Protein AF-A0A835CQ71-F1 (afdb_monomer_lite)

InterPro domains:
  IPR019186 Nucleolar protein 12 [PF09805] (23-159)
  IPR019186 Nucleolar protein 12 [PTHR14577] (19-241)

Foldseek 3Di:
DDDDDDDDPDDDDDDDPPDDDPDDDDDDPDDDDDDPVVVVCCVVVVPVVVVVVVVVVVVVVLVVVLVVLLVVLLVVLVVVLVVVVVPDDDVVVVVVVQFDWDDDPNDTDTDDDDDPVVVCVVPVHPDDPDDDDPDPPPDDDPDPDPDDDDPPDDPPPDPPDPPDDDDDPPPPDPPPPDDPVVVVVVSVVSSVVSSCPDPSNVVVVVVVVVVVVVVVVVVVVVVVVVVVVVVVVVVVVVVVVVVVVD

Sequence (246 aa):
MAMLPGVKKGVPRLLDVNRQPSKPTKKRKKINLVFDETKRKDYLTGFHKRKLQRRQKASDELKEKLREEKKRIKQEARDRFKNYVSQRDVPELEELLSKQEYEADGKTVSILELNVNELAQGANWIGENKPVYEHDNSEEEEEQTDEEDDPTSVPGMDLTTKKIKKPIVVVQKDKPKMDQRDINKAVQKETKKQTGRSKVFLLKQRLDRQKNKKLAKKAQFQQERAIKNAKGKAKKKLMKKNSKKK

Radius of gyration: 41.88 Å; chains: 1; bounding box: 97×92×109 Å

pLDDT: mean 75.93, std 18.54, range [29.86, 98.0]

Structure (mmCIF, N/CA/C/O backbone):
data_AF-A0A835CQ71-F1
#
_entry.id   AF-A0A835CQ71-F1
#
loop_
_atom_site.group_PDB
_atom_site.id
_atom_site.type_symbol
_atom_site.label_atom_id
_atom_site.label_alt_id
_atom_site.label_comp_id
_atom_site.label_asym_id
_atom_site.label_entity_id
_atom_site.label_seq_id
_atom_site.pdbx_PDB_ins_code
_atom_site.Cartn_x
_atom_site.Cartn_y
_atom_site.Cartn_z
_atom_site.occupancy
_atom_site.B_iso_or_equiv
_atom_site.auth_seq_id
_atom_site.auth_comp_id
_atom_site.auth_asym_id
_atom_site.auth_atom_id
_atom_site.pdbx_PDB_model_num
ATOM 1 N N . MET A 1 1 ? -39.270 -25.657 -26.931 1.00 41.66 1 MET A N 1
ATOM 2 C CA . MET A 1 1 ? -37.873 -25.747 -27.417 1.00 41.66 1 MET A CA 1
ATOM 3 C C . MET A 1 1 ? -36.931 -25.614 -26.226 1.00 41.66 1 MET A C 1
ATOM 5 O O . MET A 1 1 ? -36.804 -24.524 -25.689 1.00 41.66 1 MET A O 1
ATOM 9 N N . ALA A 1 2 ? -36.345 -26.717 -25.757 1.00 37.75 2 ALA A N 1
ATOM 10 C CA . ALA A 1 2 ? -35.421 -26.713 -24.622 1.00 37.75 2 ALA A CA 1
ATOM 11 C C . ALA A 1 2 ? -34.004 -26.336 -25.091 1.00 37.75 2 ALA A C 1
ATOM 13 O O . ALA A 1 2 ? -33.462 -26.977 -25.991 1.00 37.75 2 ALA A O 1
ATOM 14 N N . MET A 1 3 ? -33.408 -25.295 -24.502 1.00 39.97 3 MET A N 1
ATOM 15 C CA . MET A 1 3 ? -32.015 -24.922 -24.761 1.00 39.97 3 MET A CA 1
ATOM 16 C C . MET A 1 3 ? -31.075 -25.719 -23.851 1.00 39.97 3 MET A C 1
ATOM 18 O O . MET A 1 3 ? -31.188 -25.672 -22.628 1.00 39.97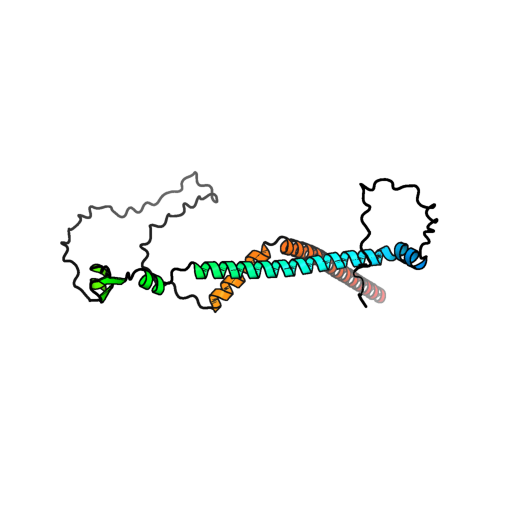 3 MET A O 1
ATOM 22 N N . LEU A 1 4 ? -30.139 -26.450 -24.458 1.00 46.91 4 LEU A N 1
ATOM 23 C CA . LEU A 1 4 ? -29.088 -27.190 -23.756 1.00 46.91 4 LEU A CA 1
ATOM 24 C C . LEU A 1 4 ? -28.093 -26.223 -23.082 1.00 46.91 4 LEU A C 1
ATOM 26 O O . LEU A 1 4 ? -27.607 -25.299 -23.744 1.00 46.91 4 LEU A O 1
ATOM 30 N N . PRO A 1 5 ? -27.723 -26.433 -21.806 1.00 51.84 5 PRO A N 1
ATOM 31 C CA . PRO A 1 5 ? -26.776 -25.570 -21.120 1.00 51.84 5 PRO A CA 1
ATOM 32 C C . PRO A 1 5 ? -25.317 -26.002 -21.349 1.00 51.84 5 PRO A C 1
ATOM 34 O O . PRO A 1 5 ? -24.957 -27.167 -21.212 1.00 51.84 5 PRO A O 1
ATOM 37 N N . GLY A 1 6 ? -24.446 -25.014 -21.572 1.00 55.38 6 GLY A N 1
ATOM 38 C CA . GLY A 1 6 ? -23.096 -25.027 -21.001 1.00 55.38 6 GLY A CA 1
ATOM 39 C C . GLY A 1 6 ? -21.956 -25.597 -21.849 1.00 55.38 6 GLY A C 1
ATOM 40 O O . GLY A 1 6 ? -21.466 -26.693 -21.600 1.00 55.38 6 GLY A O 1
ATOM 41 N N . VAL A 1 7 ? -21.364 -24.757 -22.703 1.00 53.84 7 VAL A N 1
ATOM 42 C CA . VAL A 1 7 ? -19.927 -24.857 -23.013 1.00 53.84 7 VAL A CA 1
ATOM 43 C C . VAL A 1 7 ? -19.281 -23.507 -22.720 1.00 53.84 7 VAL A C 1
ATOM 45 O O . VAL A 1 7 ? -19.294 -22.594 -23.545 1.00 53.84 7 VAL A O 1
ATOM 48 N N . LYS A 1 8 ? -18.718 -23.363 -21.514 1.00 56.97 8 LYS A N 1
ATOM 49 C CA . LYS A 1 8 ? -17.893 -22.204 -21.149 1.00 56.97 8 LYS A CA 1
ATOM 50 C C . LYS A 1 8 ? -16.610 -22.251 -21.987 1.00 56.97 8 LYS A C 1
ATOM 52 O O . LYS A 1 8 ? -15.725 -23.069 -21.739 1.00 56.97 8 LYS A O 1
ATOM 57 N N . LYS A 1 9 ? -16.523 -21.402 -23.013 1.00 50.59 9 LYS A N 1
ATOM 58 C CA . LYS A 1 9 ? -15.316 -21.235 -23.837 1.00 50.59 9 LYS A CA 1
ATOM 59 C C . LYS A 1 9 ? -14.180 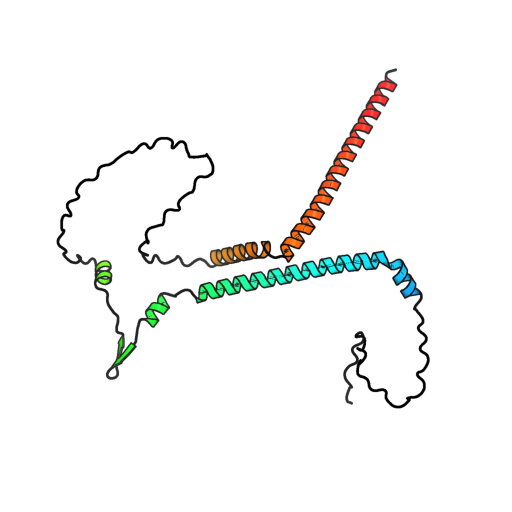-20.712 -22.942 1.00 50.59 9 LYS A C 1
ATOM 61 O O . LYS A 1 9 ? -14.319 -19.639 -22.369 1.00 50.59 9 LYS A O 1
ATOM 66 N N . GLY A 1 10 ? -13.076 -21.457 -22.821 1.00 59.66 10 GLY A N 1
ATOM 67 C CA . GLY A 1 10 ? -11.829 -20.959 -22.212 1.00 59.66 10 GLY A CA 1
ATOM 68 C C . GLY A 1 10 ? -11.215 -21.785 -21.076 1.00 59.66 10 GLY A C 1
ATOM 69 O O . GLY A 1 10 ? -10.102 -21.471 -20.667 1.00 59.66 10 GLY A O 1
ATOM 70 N N . VAL A 1 11 ? -11.870 -22.843 -20.585 1.00 60.31 11 VAL A N 1
ATOM 71 C CA . VAL A 1 11 ? -11.255 -23.747 -19.593 1.00 60.31 11 VAL A CA 1
ATOM 72 C C . VAL A 1 11 ? -10.636 -24.946 -20.325 1.00 60.31 11 VAL A C 1
ATOM 74 O O . VAL A 1 11 ? -11.365 -25.631 -21.052 1.00 60.31 11 VAL A O 1
ATOM 77 N N . PRO A 1 12 ? -9.321 -25.220 -20.191 1.00 64.19 12 PRO A N 1
ATOM 78 C CA . PRO A 1 12 ? -8.750 -26.454 -20.715 1.00 64.19 12 PRO A CA 1
ATOM 79 C C . PRO A 1 12 ? -9.415 -27.634 -20.001 1.00 64.19 12 PRO A C 1
ATOM 81 O O . PRO A 1 12 ? -9.454 -27.680 -18.772 1.00 64.19 12 PRO A O 1
ATOM 84 N N . ARG A 1 13 ? -9.984 -28.570 -20.769 1.00 71.38 13 ARG A N 1
ATOM 85 C CA . ARG A 1 13 ? -10.557 -29.797 -20.204 1.00 71.38 13 ARG A CA 1
ATOM 86 C C . ARG A 1 13 ? -9.430 -30.563 -19.510 1.00 71.38 13 ARG A C 1
ATOM 88 O O . ARG A 1 13 ? -8.435 -30.883 -20.160 1.00 71.38 13 ARG A O 1
ATOM 95 N N . LEU A 1 14 ? -9.579 -30.813 -18.211 1.00 68.62 14 LEU A N 1
ATOM 96 C CA . LEU A 1 14 ? -8.685 -31.697 -17.468 1.00 68.62 14 LEU A CA 1
ATOM 97 C C . LEU A 1 14 ? -8.715 -33.079 -18.132 1.00 68.62 14 LEU A C 1
ATOM 99 O O . LEU A 1 14 ? -9.776 -33.564 -18.524 1.00 68.62 14 LEU A O 1
ATOM 103 N N . LEU A 1 15 ? -7.536 -33.662 -18.339 1.00 64.00 15 LEU A N 1
ATOM 104 C CA . LEU A 1 15 ? -7.413 -35.013 -18.868 1.00 64.00 15 LEU A CA 1
ATOM 105 C C . LEU A 1 15 ? -7.711 -35.987 -17.727 1.00 64.00 15 LEU A C 1
ATOM 107 O O . LEU A 1 15 ? -7.000 -35.983 -16.724 1.00 64.00 15 LEU A O 1
ATOM 111 N N . ASP A 1 16 ? -8.750 -36.806 -17.880 1.00 75.19 16 ASP A N 1
ATOM 112 C CA . ASP A 1 16 ? -9.086 -37.848 -16.910 1.00 75.19 16 ASP A CA 1
ATOM 113 C C . ASP A 1 16 ? -7.980 -38.910 -16.887 1.00 75.19 16 ASP A C 1
ATOM 115 O O . ASP A 1 16 ? -7.838 -39.710 -17.814 1.00 75.19 16 ASP A O 1
ATOM 119 N N . VAL A 1 17 ? -7.188 -38.906 -15.813 1.00 69.38 17 VAL A N 1
ATOM 120 C CA . VAL A 1 17 ? -6.035 -39.801 -15.613 1.00 69.38 17 VAL A CA 1
ATOM 121 C C . VAL A 1 17 ? -6.425 -41.268 -15.380 1.00 69.38 17 VAL A C 1
ATOM 123 O O . VAL A 1 17 ? -5.593 -42.147 -15.564 1.00 69.38 17 VAL A O 1
ATOM 126 N N . ASN A 1 18 ? -7.700 -41.546 -15.077 1.00 72.81 18 ASN A N 1
ATOM 127 C CA . ASN A 1 18 ? -8.239 -42.893 -14.827 1.00 72.81 18 ASN A CA 1
ATOM 128 C C . ASN A 1 18 ? -9.150 -43.400 -15.962 1.00 72.81 18 ASN A C 1
ATOM 130 O O . ASN A 1 18 ? -10.068 -44.192 -15.738 1.00 72.81 18 ASN A O 1
ATOM 134 N N . ARG A 1 19 ? -8.951 -42.921 -17.195 1.00 70.56 19 ARG A N 1
ATOM 135 C CA . ARG A 1 19 ? -9.762 -43.353 -18.337 1.00 70.56 19 ARG A CA 1
ATOM 136 C C . ARG A 1 19 ? -9.383 -44.777 -18.758 1.00 70.56 19 ARG A C 1
ATOM 138 O O . ARG A 1 19 ? -8.329 -44.989 -19.350 1.00 70.56 19 ARG A O 1
ATOM 145 N N . GLN A 1 20 ? -10.278 -45.732 -18.511 1.00 69.44 20 GLN A N 1
ATOM 146 C CA . GLN A 1 20 ? -10.155 -47.100 -19.025 1.00 69.44 20 GLN A CA 1
ATOM 147 C C . GLN A 1 20 ? -10.119 -47.085 -20.568 1.00 69.44 20 GLN A C 1
ATOM 149 O O . GLN A 1 20 ? -10.910 -46.354 -21.183 1.00 69.44 20 GLN A O 1
ATOM 154 N N . PRO A 1 21 ? -9.220 -47.845 -21.221 1.00 66.06 21 PRO A N 1
ATOM 155 C CA . PRO A 1 21 ? -9.119 -47.865 -22.675 1.00 66.06 21 PRO A CA 1
ATOM 156 C C . PRO A 1 21 ? -10.386 -48.492 -23.269 1.00 66.06 21 PRO A C 1
ATOM 158 O O . PRO A 1 21 ? -10.567 -49.706 -23.273 1.00 66.06 21 PRO A O 1
ATOM 161 N N . SER A 1 22 ? -11.301 -47.661 -23.772 1.00 66.25 22 SER A N 1
ATOM 162 C CA . SER A 1 22 ? -12.467 -48.156 -24.504 1.00 66.25 22 SER A CA 1
ATOM 163 C C . SER A 1 22 ? -12.031 -48.802 -25.823 1.00 66.25 22 SER A C 1
ATOM 165 O O . SER A 1 22 ? -11.097 -48.304 -26.455 1.00 66.25 22 SER A O 1
ATOM 167 N N . LYS A 1 23 ? -12.761 -49.851 -26.241 1.00 66.25 23 LYS A N 1
ATOM 168 C CA . LYS A 1 23 ? -12.691 -50.575 -27.533 1.00 66.25 23 LYS A CA 1
ATOM 169 C C . LYS A 1 23 ? -12.186 -49.699 -28.695 1.00 66.25 23 LYS A C 1
ATOM 171 O O . LYS A 1 23 ? -12.575 -48.532 -28.744 1.00 66.25 23 LYS A O 1
ATOM 176 N N . PRO A 1 24 ? -11.391 -50.230 -29.649 1.00 61.53 24 PRO A N 1
ATOM 177 C CA . PRO A 1 24 ? -10.683 -49.435 -30.654 1.00 61.53 24 PRO A CA 1
ATOM 178 C C . PRO A 1 24 ? -11.657 -48.608 -31.501 1.00 61.53 24 PRO A C 1
ATOM 180 O O . PRO A 1 24 ? -12.217 -49.062 -32.496 1.00 61.53 24 PRO A O 1
ATOM 183 N N . THR A 1 25 ? -11.881 -47.361 -31.093 1.00 66.94 25 THR A N 1
ATOM 184 C CA . THR A 1 25 ? -12.694 -46.416 -31.848 1.00 66.94 25 THR A CA 1
ATOM 185 C C . THR A 1 25 ? -11.905 -45.971 -33.073 1.00 66.94 25 THR A C 1
ATOM 187 O O . THR A 1 25 ? -10.701 -45.727 -32.966 1.00 66.94 25 THR A O 1
ATOM 190 N N . LYS A 1 26 ? -12.596 -45.860 -34.216 1.00 69.69 26 LYS A N 1
ATOM 191 C CA . LYS A 1 26 ? -12.108 -45.396 -35.531 1.00 69.69 26 LYS A CA 1
ATOM 192 C C . LYS A 1 26 ? -10.889 -44.464 -35.420 1.00 69.69 26 LYS A C 1
ATOM 194 O O . LYS A 1 26 ? -10.944 -43.469 -34.696 1.00 69.69 26 LYS A O 1
ATOM 199 N N . LYS A 1 27 ? -9.812 -44.791 -36.158 1.00 72.06 27 LYS A N 1
ATOM 200 C CA . LYS A 1 27 ? -8.519 -44.073 -36.186 1.00 72.06 27 LYS A CA 1
ATOM 201 C C . LYS A 1 27 ? -8.734 -42.557 -36.059 1.00 72.06 27 LYS A C 1
ATOM 203 O O . LYS A 1 27 ? -9.407 -41.955 -36.898 1.00 72.06 27 LYS A O 1
ATOM 208 N N . ARG A 1 28 ? -8.194 -41.946 -34.994 1.00 72.56 28 ARG A N 1
ATOM 209 C CA . ARG A 1 28 ? -8.327 -40.501 -34.739 1.00 72.56 28 ARG A CA 1
ATOM 210 C C . ARG A 1 28 ? -7.800 -39.740 -35.955 1.00 72.56 28 ARG A C 1
ATOM 212 O O . ARG A 1 28 ? -6.688 -39.999 -36.412 1.00 72.56 28 ARG A O 1
ATOM 219 N N . LYS A 1 29 ? -8.605 -38.817 -36.487 1.00 79.31 29 LYS A N 1
ATOM 220 C CA . LYS A 1 29 ? -8.194 -37.964 -37.609 1.00 79.31 29 LYS A CA 1
ATOM 221 C C . LYS A 1 29 ? -6.943 -37.176 -37.205 1.00 79.31 29 LYS A C 1
ATOM 223 O O . L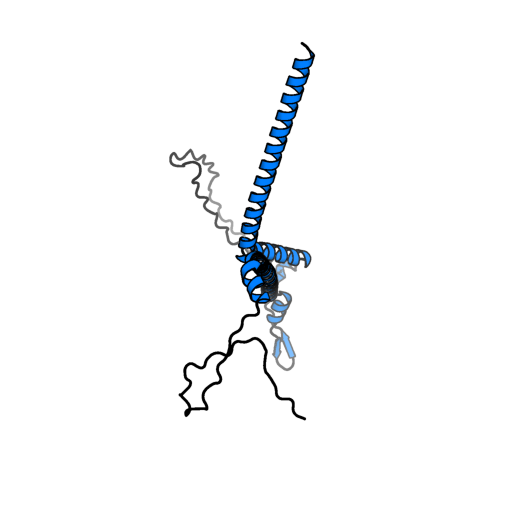YS A 1 29 ? -6.861 -36.698 -36.072 1.00 79.31 29 LYS A O 1
ATOM 228 N N . LYS A 1 30 ? -5.978 -37.059 -38.120 1.00 83.69 30 LYS A N 1
ATOM 229 C CA . LYS A 1 30 ? -4.755 -36.273 -37.904 1.00 83.69 30 LYS A CA 1
ATOM 230 C C . LYS A 1 30 ? -5.143 -34.811 -37.654 1.00 83.69 30 LYS A C 1
ATOM 232 O O . LYS A 1 30 ? -5.936 -34.253 -38.409 1.00 83.69 30 LYS A O 1
ATOM 237 N N . ILE A 1 31 ? -4.618 -34.219 -36.582 1.00 85.19 31 ILE A N 1
ATOM 238 C CA . ILE A 1 31 ? -4.830 -32.808 -36.244 1.00 85.19 31 ILE A CA 1
ATOM 239 C C . ILE A 1 31 ? -3.596 -32.048 -36.719 1.00 85.19 31 ILE A C 1
ATOM 241 O O . ILE A 1 31 ? -2.506 -32.260 -36.193 1.00 85.19 31 ILE A O 1
ATOM 245 N N . ASN A 1 32 ? -3.772 -31.172 -37.705 1.00 83.56 32 ASN A N 1
ATOM 246 C CA . ASN A 1 32 ? -2.711 -30.280 -38.153 1.00 83.56 32 ASN A CA 1
ATOM 247 C C . ASN A 1 32 ? -2.713 -29.037 -37.266 1.00 83.56 32 ASN A C 1
ATOM 249 O O . ASN A 1 32 ? -3.674 -28.268 -37.260 1.00 83.56 32 ASN A O 1
ATOM 253 N N . LEU A 1 33 ? -1.643 -28.863 -36.494 1.00 86.00 33 LEU A N 1
ATOM 254 C CA . LEU A 1 33 ? -1.452 -27.692 -35.651 1.00 86.00 33 LEU A CA 1
ATOM 255 C C . LEU A 1 33 ? -0.691 -26.636 -36.453 1.00 86.00 33 LEU A C 1
ATOM 257 O O . LEU A 1 33 ? 0.533 -26.673 -36.547 1.00 86.00 33 LEU A O 1
ATOM 261 N N . VAL A 1 34 ? -1.437 -25.722 -37.070 1.00 90.88 34 VAL A N 1
ATOM 262 C CA . VAL A 1 34 ? -0.882 -24.580 -37.804 1.00 90.88 34 VAL A CA 1
ATOM 263 C C . VAL A 1 34 ? -0.938 -23.358 -36.899 1.00 90.88 34 VAL A C 1
ATOM 265 O O . VAL A 1 34 ? -1.973 -23.057 -36.303 1.00 90.88 34 VAL A O 1
ATOM 268 N N . PHE A 1 35 ? 0.189 -22.664 -36.763 1.00 91.81 35 PHE A N 1
ATOM 269 C CA . PHE A 1 35 ? 0.232 -21.411 -36.023 1.00 91.81 35 PHE A CA 1
ATOM 270 C C . PHE A 1 35 ? -0.246 -20.263 -36.905 1.00 91.81 35 PHE A C 1
ATOM 272 O O . PHE A 1 35 ? 0.233 -20.105 -38.024 1.00 91.81 35 PHE A O 1
ATOM 279 N N . ASP A 1 36 ? -1.094 -19.398 -36.352 1.00 95.19 36 ASP A N 1
ATOM 280 C CA . ASP A 1 36 ? -1.329 -18.080 -36.935 1.00 95.19 36 ASP A CA 1
ATOM 281 C C . ASP A 1 36 ? -0.011 -17.297 -36.921 1.00 95.19 36 ASP A C 1
ATOM 283 O O . ASP A 1 36 ? 0.484 -16.901 -35.859 1.00 95.19 36 ASP A O 1
ATOM 287 N N . GLU A 1 37 ? 0.575 -17.062 -38.094 1.00 94.62 37 GLU A N 1
ATOM 288 C CA . GLU A 1 37 ? 1.878 -16.404 -38.205 1.00 94.62 37 GLU A CA 1
ATOM 289 C C . GLU A 1 37 ? 1.884 -14.995 -37.606 1.00 94.62 37 GLU A C 1
ATOM 291 O O . GLU A 1 37 ? 2.887 -14.566 -37.037 1.00 94.62 37 GLU A O 1
ATOM 296 N N . THR A 1 38 ? 0.756 -14.288 -37.675 1.00 93.88 38 THR A N 1
ATOM 297 C CA . THR A 1 38 ? 0.572 -12.960 -37.075 1.00 93.88 38 THR A CA 1
ATOM 298 C C . THR A 1 38 ? 0.665 -13.024 -35.551 1.00 93.88 38 THR A C 1
ATOM 300 O O . THR A 1 38 ? 1.493 -12.336 -34.953 1.00 93.88 38 THR A O 1
ATOM 303 N N . LYS A 1 39 ? -0.081 -13.937 -34.916 1.00 93.62 39 LYS A N 1
ATOM 304 C CA . LYS A 1 39 ? -0.014 -14.178 -33.465 1.00 93.62 39 LYS A CA 1
ATOM 305 C C . LYS A 1 39 ? 1.352 -14.709 -33.041 1.00 93.62 39 LYS A C 1
ATOM 307 O O . LYS A 1 39 ? 1.825 -14.368 -31.959 1.00 93.62 39 LYS A O 1
ATOM 312 N N . ARG A 1 40 ? 2.015 -15.510 -33.884 1.00 92.94 40 ARG A N 1
ATOM 313 C CA . ARG A 1 40 ? 3.388 -15.980 -33.651 1.00 92.94 40 ARG A CA 1
ATOM 314 C C . ARG A 1 40 ? 4.375 -14.816 -33.668 1.00 92.94 40 ARG A C 1
ATOM 316 O O . ARG A 1 40 ? 5.176 -14.706 -32.744 1.00 92.94 40 ARG A O 1
ATOM 323 N N . LYS A 1 41 ? 4.302 -13.926 -34.662 1.00 94.62 41 LYS A N 1
ATOM 324 C CA . LYS A 1 41 ? 5.130 -12.710 -34.740 1.00 94.62 41 LYS A CA 1
ATOM 325 C C . LYS A 1 41 ? 4.893 -11.800 -33.535 1.00 94.62 41 LYS A C 1
ATOM 327 O O . LYS A 1 41 ? 5.863 -11.379 -32.905 1.00 94.62 41 LYS A O 1
ATOM 332 N N . ASP A 1 42 ? 3.641 -11.572 -33.143 1.00 94.25 42 ASP A N 1
ATOM 333 C CA . ASP A 1 42 ? 3.291 -10.812 -31.935 1.00 94.25 42 ASP A CA 1
ATOM 334 C C . ASP A 1 42 ? 3.784 -11.482 -30.648 1.00 94.25 42 ASP A C 1
ATOM 336 O O . ASP A 1 42 ? 4.253 -10.818 -29.722 1.00 94.25 42 ASP A O 1
ATOM 340 N N . TYR A 1 43 ? 3.714 -12.808 -30.561 1.00 93.25 43 TYR A N 1
ATOM 341 C CA . TYR A 1 43 ? 4.235 -13.540 -29.416 1.00 93.25 43 TYR A CA 1
ATOM 342 C C . TYR A 1 43 ? 5.762 -13.431 -29.343 1.00 93.25 43 TYR A C 1
ATOM 344 O O . TYR A 1 43 ? 6.302 -13.118 -28.281 1.00 93.25 43 TYR A O 1
ATOM 352 N N . LEU A 1 44 ? 6.467 -13.607 -30.456 1.00 94.94 44 LEU A N 1
ATOM 353 C CA . LEU A 1 44 ? 7.927 -13.545 -30.493 1.00 94.94 44 LEU A CA 1
ATOM 354 C C . LEU A 1 44 ? 8.466 -12.122 -30.305 1.00 94.94 44 LEU A C 1
ATOM 356 O O . LEU A 1 44 ? 9.467 -11.942 -29.629 1.00 94.94 44 LEU A O 1
ATOM 360 N N . THR A 1 45 ? 7.807 -11.088 -30.821 1.00 95.06 45 THR A N 1
ATOM 361 C CA . THR A 1 45 ? 8.297 -9.697 -30.700 1.00 95.06 45 THR A CA 1
ATOM 362 C C . THR A 1 45 ? 7.690 -8.949 -29.507 1.00 95.06 45 THR A C 1
ATOM 364 O O . THR A 1 45 ? 8.291 -8.031 -28.947 1.00 95.06 45 THR A O 1
ATOM 367 N N . GLY A 1 46 ? 6.525 -9.377 -29.020 1.00 95.62 46 GLY A N 1
ATOM 368 C CA . GLY A 1 46 ? 5.739 -8.705 -27.982 1.00 95.62 46 GLY A CA 1
ATOM 369 C C . GLY A 1 46 ? 6.250 -8.850 -26.545 1.00 95.62 46 GLY A C 1
ATOM 370 O O . GLY A 1 46 ? 5.479 -8.657 -25.602 1.00 95.62 46 GLY A O 1
ATOM 371 N N . PHE A 1 47 ? 7.529 -9.170 -26.320 1.00 96.00 47 PHE A N 1
ATOM 372 C CA . PHE A 1 47 ? 8.096 -9.298 -24.969 1.00 96.00 47 PHE A CA 1
ATOM 373 C C . PHE A 1 47 ? 7.944 -8.021 -24.137 1.00 96.00 47 PHE A C 1
ATOM 375 O O . PHE A 1 47 ? 7.644 -8.098 -22.942 1.00 96.00 47 PHE A O 1
ATOM 382 N N . HIS A 1 48 ? 8.123 -6.846 -24.751 1.00 95.31 48 HIS A N 1
ATOM 383 C CA . HIS A 1 48 ? 7.923 -5.569 -24.065 1.00 95.31 48 HIS A CA 1
ATOM 384 C C . HIS A 1 48 ? 6.458 -5.385 -23.645 1.00 95.31 48 HIS A C 1
ATOM 386 O O . HIS A 1 48 ? 6.202 -5.081 -22.479 1.00 95.31 48 HIS A O 1
ATOM 392 N N . LYS A 1 49 ? 5.505 -5.680 -24.545 1.00 95.75 49 LYS A N 1
ATOM 393 C CA . LYS A 1 49 ? 4.059 -5.650 -24.259 1.00 95.75 49 LYS A CA 1
ATOM 394 C C . LYS A 1 49 ? 3.723 -6.549 -23.061 1.00 95.75 49 LYS A C 1
ATOM 396 O O . LYS A 1 49 ? 3.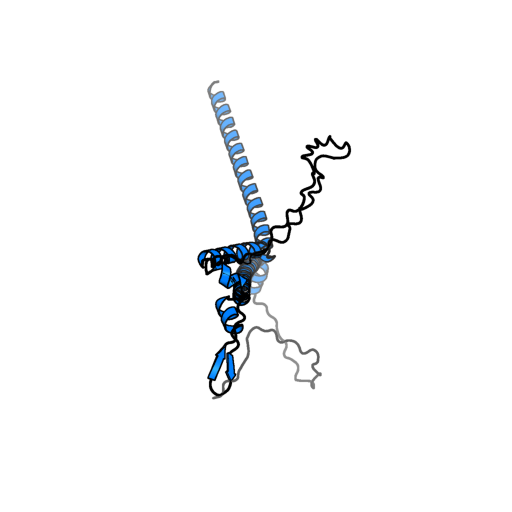150 -6.076 -22.083 1.00 95.75 49 LYS A O 1
ATOM 401 N N . ARG A 1 50 ? 4.194 -7.804 -23.056 1.00 94.81 50 ARG A N 1
ATOM 402 C CA . ARG A 1 50 ? 4.006 -8.732 -21.921 1.00 94.81 50 ARG A CA 1
ATOM 403 C C . ARG A 1 50 ? 4.669 -8.245 -20.634 1.00 94.81 50 ARG A C 1
ATOM 405 O O . ARG A 1 50 ? 4.121 -8.413 -19.547 1.00 94.81 50 ARG A O 1
ATOM 412 N N . LYS A 1 51 ? 5.862 -7.649 -20.720 1.00 97.31 51 LYS A N 1
ATOM 413 C CA . LYS A 1 51 ? 6.562 -7.086 -19.554 1.00 97.31 51 LYS A CA 1
ATOM 414 C C . LYS A 1 51 ? 5.769 -5.930 -18.942 1.00 97.31 51 LYS A C 1
ATOM 416 O O . LYS A 1 51 ? 5.666 -5.873 -17.719 1.00 97.31 51 LYS A O 1
ATOM 421 N N . LEU A 1 52 ? 5.196 -5.049 -19.761 1.00 97.06 52 LEU A N 1
ATOM 422 C CA . LEU A 1 52 ? 4.313 -3.979 -19.296 1.00 97.06 52 LEU A CA 1
ATOM 423 C C . LEU A 1 52 ? 3.024 -4.532 -18.688 1.00 97.06 52 LEU A C 1
ATOM 425 O O . LEU A 1 52 ? 2.698 -4.152 -17.569 1.00 97.06 52 LEU A O 1
ATOM 429 N N . GLN A 1 53 ? 2.366 -5.489 -19.346 1.00 96.44 53 GLN A N 1
ATOM 430 C CA . GLN A 1 53 ? 1.163 -6.140 -18.817 1.00 96.44 53 GLN A CA 1
ATOM 431 C C . GLN A 1 53 ? 1.412 -6.782 -17.449 1.00 96.44 53 GLN A C 1
ATOM 433 O O . GLN A 1 53 ? 0.655 -6.549 -16.514 1.00 96.44 53 GLN A O 1
ATOM 438 N N . ARG A 1 54 ? 2.514 -7.527 -17.280 1.00 97.56 54 ARG A N 1
ATOM 439 C CA . ARG A 1 54 ? 2.881 -8.104 -15.973 1.00 97.56 54 ARG A CA 1
ATOM 440 C C . ARG A 1 54 ? 3.109 -7.035 -14.903 1.00 97.56 54 ARG A C 1
ATOM 442 O O . ARG A 1 54 ? 2.699 -7.223 -13.764 1.00 97.56 54 ARG A O 1
ATOM 449 N N . ARG A 1 55 ? 3.744 -5.911 -15.257 1.00 96.69 55 ARG A N 1
ATOM 450 C CA . ARG A 1 55 ? 3.947 -4.779 -14.334 1.00 96.69 55 ARG A CA 1
ATOM 451 C C . ARG A 1 55 ? 2.627 -4.118 -13.943 1.00 96.69 55 ARG A C 1
ATOM 453 O O . ARG A 1 55 ? 2.451 -3.809 -12.770 1.00 96.69 55 ARG A O 1
ATOM 460 N N . GLN A 1 56 ? 1.731 -3.909 -14.906 1.00 97.50 56 GLN A N 1
ATOM 461 C CA . GLN A 1 56 ? 0.397 -3.355 -14.673 1.00 97.50 56 GLN A CA 1
ATOM 462 C C . GLN A 1 56 ? -0.408 -4.282 -13.764 1.00 97.50 56 GLN A C 1
ATOM 464 O O . GLN A 1 56 ? -0.806 -3.850 -12.687 1.00 97.50 56 GLN A O 1
ATOM 469 N N . LYS A 1 57 ? -0.485 -5.575 -14.102 1.00 98.00 57 LYS A N 1
ATOM 470 C CA . LYS A 1 57 ? -1.163 -6.594 -13.295 1.00 98.00 57 LYS A CA 1
ATOM 471 C C . LYS A 1 57 ? -0.667 -6.610 -11.848 1.00 98.00 57 LYS A C 1
ATOM 473 O O . LYS A 1 57 ? -1.464 -6.469 -10.933 1.00 98.00 57 LYS A O 1
ATOM 478 N N . ALA A 1 58 ? 0.649 -6.664 -11.630 1.00 96.25 58 ALA A N 1
ATOM 479 C CA . ALA A 1 58 ? 1.215 -6.618 -10.280 1.00 96.25 58 ALA A CA 1
ATOM 480 C C . ALA A 1 58 ? 0.898 -5.303 -9.539 1.00 96.25 58 ALA A C 1
ATOM 482 O O . ALA A 1 58 ? 0.749 -5.290 -8.317 1.00 96.25 58 ALA A O 1
ATOM 483 N N . SER A 1 59 ? 0.804 -4.181 -10.263 1.00 94.94 59 SER A N 1
ATOM 484 C CA . SER A 1 59 ? 0.429 -2.894 -9.672 1.00 94.94 59 SER A CA 1
ATOM 485 C C . SER A 1 59 ? -1.048 -2.833 -9.288 1.00 94.94 59 SER A C 1
ATOM 487 O O . SER A 1 59 ? -1.375 -2.241 -8.261 1.00 94.94 59 SER A O 1
ATOM 489 N N . ASP A 1 60 ? -1.919 -3.454 -10.078 1.00 97.12 60 ASP A N 1
ATOM 490 C CA . ASP A 1 60 ? -3.360 -3.470 -9.848 1.00 97.12 60 ASP A CA 1
ATOM 491 C C . ASP A 1 60 ? -3.722 -4.463 -8.742 1.00 97.12 60 ASP A C 1
ATOM 493 O O . ASP A 1 60 ? -4.398 -4.068 -7.796 1.00 97.12 60 ASP A O 1
ATOM 497 N N . GLU A 1 61 ? -3.121 -5.658 -8.731 1.00 96.88 61 GLU A N 1
ATOM 498 C CA . GLU A 1 61 ? -3.218 -6.615 -7.617 1.00 96.88 61 GLU A CA 1
ATOM 499 C C . GLU A 1 61 ? -2.800 -5.976 -6.279 1.00 96.88 61 GLU A C 1
ATOM 501 O O . GLU A 1 61 ? -3.425 -6.190 -5.241 1.00 96.88 61 GLU A O 1
ATOM 506 N N . LEU A 1 62 ? -1.747 -5.148 -6.273 1.00 95.50 62 LEU A N 1
ATOM 507 C CA . LEU A 1 62 ? -1.324 -4.434 -5.064 1.00 95.50 62 LEU A CA 1
ATOM 508 C C . LEU A 1 62 ? -2.336 -3.355 -4.641 1.00 95.50 62 LEU A C 1
ATOM 510 O O . LEU A 1 62 ? -2.549 -3.153 -3.445 1.00 95.50 62 LEU A O 1
ATOM 514 N N . LYS A 1 63 ? -2.974 -2.657 -5.590 1.00 95.88 63 LYS A N 1
ATOM 515 C CA . LYS A 1 63 ? -4.036 -1.679 -5.287 1.00 95.88 63 LYS A CA 1
ATOM 516 C C . LYS A 1 63 ? -5.286 -2.362 -4.739 1.00 95.88 63 LYS A C 1
ATOM 518 O O . LYS A 1 63 ? -5.881 -1.832 -3.803 1.00 95.88 63 LYS A O 1
ATOM 523 N N . GLU A 1 64 ? -5.677 -3.500 -5.301 1.00 97.19 64 GLU A N 1
ATOM 524 C CA . GLU A 1 64 ? -6.813 -4.303 -4.838 1.00 97.19 64 GLU A CA 1
ATOM 525 C C . GLU A 1 64 ? -6.582 -4.788 -3.410 1.00 97.19 64 GLU A C 1
ATOM 527 O O . GLU A 1 64 ? -7.364 -4.441 -2.525 1.00 97.19 64 GLU A O 1
ATOM 532 N N . LYS A 1 65 ? -5.423 -5.402 -3.139 1.00 96.19 65 LYS A N 1
ATOM 533 C CA . LYS A 1 65 ? -5.027 -5.805 -1.780 1.00 96.19 65 LYS A CA 1
ATOM 534 C C . LYS A 1 65 ? -5.041 -4.637 -0.793 1.00 96.19 65 LYS A C 1
ATOM 536 O O . LYS A 1 65 ? -5.470 -4.791 0.343 1.00 96.19 65 LYS A O 1
ATOM 541 N N . LEU A 1 66 ? -4.613 -3.439 -1.204 1.00 95.44 66 LEU A N 1
ATOM 542 C CA . LEU A 1 66 ? -4.692 -2.245 -0.349 1.00 95.44 66 LEU A CA 1
ATOM 543 C C . LEU A 1 66 ? -6.133 -1.794 -0.082 1.00 95.44 66 LEU A C 1
ATOM 545 O O . LEU A 1 66 ? -6.408 -1.247 0.986 1.00 95.44 66 LEU A O 1
ATOM 549 N N . ARG A 1 67 ? -7.044 -1.951 -1.047 1.00 96.00 67 ARG A N 1
ATOM 550 C CA . ARG A 1 67 ? -8.465 -1.620 -0.875 1.00 96.00 67 ARG A CA 1
ATOM 551 C C . ARG A 1 67 ? -9.137 -2.615 0.064 1.00 96.00 67 ARG A C 1
ATOM 553 O O . ARG A 1 67 ? -9.852 -2.185 0.965 1.00 96.00 67 ARG A O 1
ATOM 560 N N . GLU A 1 68 ? -8.881 -3.902 -0.124 1.00 96.19 68 GLU A N 1
ATOM 561 C CA . GLU A 1 68 ? -9.379 -4.981 0.732 1.00 96.19 68 GLU A CA 1
ATOM 562 C C . GLU A 1 68 ? -8.864 -4.836 2.163 1.00 96.19 68 GLU A C 1
ATOM 564 O O . GLU A 1 68 ? -9.661 -4.816 3.094 1.00 96.19 68 GLU A O 1
ATOM 569 N N . GLU A 1 69 ? -7.563 -4.597 2.343 1.00 94.00 69 GLU A N 1
ATOM 570 C CA . GLU A 1 69 ? -6.965 -4.414 3.669 1.00 94.00 69 GLU A CA 1
ATOM 571 C C . GLU A 1 69 ? -7.562 -3.198 4.397 1.00 94.00 69 GLU A C 1
ATOM 573 O O . GLU A 1 69 ? -7.878 -3.263 5.584 1.00 94.00 69 GLU A O 1
ATOM 578 N N . LYS A 1 70 ? -7.796 -2.086 3.683 1.00 92.56 70 LYS A N 1
ATOM 579 C CA . LYS A 1 70 ? -8.480 -0.913 4.252 1.00 92.56 70 LYS A CA 1
ATOM 580 C C . LYS A 1 70 ? -9.916 -1.223 4.666 1.00 92.56 70 LYS A C 1
ATOM 582 O O . LYS A 1 70 ? -10.350 -0.744 5.711 1.00 92.56 70 LYS A O 1
ATOM 587 N N . LYS A 1 71 ? -10.655 -1.978 3.845 1.00 94.19 71 LYS A N 1
ATOM 588 C CA . LYS A 1 71 ? -12.024 -2.402 4.168 1.00 94.19 71 LYS A CA 1
ATOM 589 C C . LYS A 1 71 ? -12.024 -3.297 5.407 1.00 94.19 71 LYS A C 1
ATOM 591 O O . LYS A 1 71 ? -12.754 -2.980 6.342 1.00 94.19 71 LYS A O 1
ATOM 596 N N . ARG A 1 72 ? -11.140 -4.303 5.454 1.00 95.62 72 ARG A N 1
ATOM 597 C CA . ARG A 1 72 ? -10.997 -5.227 6.588 1.00 95.62 72 ARG A CA 1
ATOM 598 C C . ARG A 1 72 ? -10.701 -4.482 7.884 1.00 95.62 72 ARG A C 1
ATOM 600 O O . ARG A 1 72 ? -11.421 -4.649 8.854 1.00 95.62 72 ARG A O 1
ATOM 607 N N . ILE A 1 73 ? -9.701 -3.599 7.887 1.00 93.56 73 ILE A N 1
ATOM 608 C CA . ILE A 1 73 ? -9.309 -2.855 9.096 1.00 93.56 73 ILE A CA 1
ATOM 609 C C . ILE A 1 73 ? -10.415 -1.898 9.555 1.00 93.56 73 ILE A C 1
ATOM 611 O O . ILE A 1 73 ? -10.613 -1.707 10.752 1.00 93.56 73 ILE A O 1
ATOM 615 N N . LYS A 1 74 ? -11.149 -1.282 8.620 1.00 90.56 74 LYS A N 1
ATOM 616 C CA . LYS A 1 74 ? -12.279 -0.412 8.968 1.00 90.56 74 LYS A CA 1
ATOM 617 C C . LYS A 1 74 ? -13.431 -1.202 9.588 1.00 90.56 74 LYS A C 1
ATOM 619 O O . LYS A 1 74 ? -14.049 -0.699 10.519 1.00 90.56 74 LYS A O 1
ATOM 624 N N . GLN A 1 75 ? -13.733 -2.386 9.057 1.00 92.38 75 GLN A N 1
ATOM 625 C CA . GLN A 1 75 ? -14.740 -3.289 9.619 1.00 92.38 75 GLN A CA 1
ATOM 626 C C . GLN A 1 75 ? -14.310 -3.761 11.006 1.00 92.38 75 GLN A C 1
ATOM 628 O O . GLN A 1 75 ? -15.006 -3.483 11.968 1.00 92.38 75 GLN A O 1
ATOM 633 N N . GLU A 1 76 ? -13.094 -4.289 11.134 1.00 92.06 76 GLU A N 1
ATOM 634 C CA . GLU A 1 76 ? -12.545 -4.752 12.409 1.00 92.06 76 GLU A CA 1
ATOM 635 C C . GLU A 1 76 ? -12.556 -3.657 13.488 1.00 92.06 76 GLU A C 1
ATOM 637 O O . GLU A 1 76 ? -12.925 -3.917 14.627 1.00 92.06 76 GLU A O 1
ATOM 642 N N . ALA A 1 77 ? -12.203 -2.413 13.151 1.00 90.69 77 ALA A N 1
ATOM 643 C CA . ALA A 1 77 ? -12.260 -1.308 14.109 1.00 90.69 77 ALA A CA 1
ATOM 644 C C . ALA A 1 77 ? -13.696 -0.936 14.516 1.00 90.69 77 ALA A C 1
ATOM 646 O O . ALA A 1 77 ? -13.932 -0.562 15.662 1.00 90.69 77 ALA A O 1
ATOM 647 N N . ARG A 1 78 ? -14.662 -1.040 13.593 1.00 87.50 78 ARG A N 1
ATOM 648 C CA . ARG A 1 78 ? -16.086 -0.835 13.901 1.00 87.50 78 ARG A CA 1
ATOM 649 C C . ARG A 1 78 ? -16.628 -1.948 14.786 1.00 87.50 78 ARG A C 1
ATOM 651 O O . ARG A 1 78 ? -17.325 -1.642 15.743 1.00 87.50 78 ARG A O 1
ATOM 658 N N . ASP A 1 79 ? -16.280 -3.195 14.493 1.00 89.88 79 ASP A N 1
ATOM 659 C CA . ASP A 1 79 ? -16.725 -4.360 15.256 1.00 89.88 79 ASP A CA 1
ATOM 660 C C . ASP A 1 79 ? -16.123 -4.341 16.662 1.00 89.88 79 ASP A C 1
ATOM 662 O O . ASP A 1 79 ? -16.847 -4.486 17.642 1.00 89.88 79 ASP A O 1
ATOM 666 N N . ARG A 1 80 ? -14.823 -4.032 16.785 1.00 87.81 80 ARG A N 1
ATOM 667 C CA . ARG A 1 80 ? -14.177 -3.785 18.084 1.00 87.81 80 ARG A CA 1
ATOM 668 C C . ARG A 1 80 ? -14.909 -2.701 18.863 1.00 87.81 80 ARG A C 1
ATOM 670 O O . ARG A 1 80 ? -15.225 -2.910 20.027 1.00 87.81 80 ARG A O 1
ATOM 677 N N . PHE A 1 81 ? -15.206 -1.566 18.232 1.00 85.12 81 PHE A N 1
ATOM 678 C CA . PHE A 1 81 ? -15.922 -0.485 18.903 1.00 85.12 81 PHE A CA 1
ATOM 679 C C . PHE A 1 81 ? -17.343 -0.896 19.319 1.00 85.12 81 PHE A C 1
ATOM 681 O O . PHE A 1 81 ? -17.741 -0.623 20.446 1.00 85.12 81 PHE A O 1
ATOM 688 N N . LYS A 1 82 ? -18.090 -1.596 18.457 1.00 86.75 82 LYS A N 1
ATOM 689 C CA . LYS A 1 82 ? -19.420 -2.131 18.778 1.00 86.75 82 LYS A CA 1
ATOM 690 C C . LYS A 1 82 ? -19.363 -3.079 19.977 1.00 86.75 82 LYS A C 1
ATOM 692 O O . LYS A 1 82 ? -20.183 -2.947 20.878 1.00 86.75 82 LYS A O 1
ATOM 697 N N . ASN A 1 83 ? -18.375 -3.971 20.018 1.00 86.19 83 ASN A N 1
ATOM 698 C CA . ASN A 1 83 ? -18.166 -4.881 21.142 1.00 86.19 83 ASN A CA 1
ATOM 699 C C . ASN A 1 83 ? -17.831 -4.109 22.425 1.00 86.19 83 ASN A C 1
ATOM 701 O O . ASN A 1 83 ? -18.443 -4.364 23.453 1.00 86.19 83 ASN A O 1
ATOM 705 N N . TYR A 1 84 ? -16.941 -3.112 22.357 1.00 82.25 84 TYR A N 1
ATOM 706 C CA . TYR A 1 84 ? -16.627 -2.253 23.505 1.00 82.25 84 TYR A CA 1
ATOM 707 C C . TYR A 1 84 ? -17.832 -1.464 24.018 1.00 82.25 84 TYR A C 1
ATOM 709 O O . TYR A 1 84 ? -17.921 -1.222 25.214 1.00 82.25 84 TYR A O 1
ATOM 717 N N . VAL A 1 85 ? -18.734 -1.019 23.141 1.00 80.88 85 VAL A N 1
ATOM 718 C CA . VAL A 1 85 ? -19.961 -0.327 23.557 1.00 80.88 85 VAL A CA 1
ATOM 719 C C . VAL A 1 85 ? -20.971 -1.307 24.146 1.00 80.88 85 VAL A C 1
ATOM 721 O O . VAL A 1 85 ? -21.588 -0.984 25.149 1.00 80.88 85 VAL A O 1
ATOM 724 N N . SER A 1 86 ? -21.111 -2.498 23.563 1.00 77.94 86 SER A N 1
ATOM 725 C CA . SER A 1 86 ? -22.032 -3.532 24.048 1.00 77.94 86 SER A CA 1
ATOM 726 C C . SER A 1 86 ? -21.624 -4.131 25.394 1.00 77.94 86 SER A C 1
ATOM 728 O O . SER A 1 86 ? -22.486 -4.625 26.102 1.00 77.94 86 SER A O 1
ATOM 730 N N . GLN A 1 87 ? -20.329 -4.136 25.715 1.00 75.69 87 GLN A N 1
ATOM 731 C CA . GLN A 1 87 ? -19.784 -4.631 26.985 1.00 75.69 87 GLN A CA 1
ATOM 732 C C . GLN A 1 87 ? -19.718 -3.548 28.071 1.00 75.69 87 GLN A C 1
ATOM 734 O O . GLN A 1 87 ? -19.107 -3.772 29.110 1.00 75.69 87 GLN A O 1
ATOM 739 N N . ARG A 1 88 ? -20.246 -2.343 27.826 1.00 73.44 88 ARG A N 1
ATOM 740 C CA . ARG A 1 88 ? -20.354 -1.336 28.884 1.00 73.44 88 ARG A CA 1
ATOM 741 C C . ARG A 1 88 ? -21.594 -1.626 29.707 1.00 73.44 88 ARG A C 1
ATOM 743 O O . ARG A 1 88 ? -22.689 -1.621 29.151 1.00 73.44 88 ARG A O 1
ATOM 750 N N . ASP A 1 89 ? -21.394 -1.784 31.007 1.00 64.69 89 ASP A N 1
ATOM 751 C CA . ASP A 1 89 ? -22.474 -1.786 31.985 1.00 64.69 89 ASP A CA 1
ATOM 752 C C . ASP A 1 89 ? -23.183 -0.431 31.889 1.00 64.69 89 ASP A C 1
ATOM 754 O O . ASP A 1 89 ? -22.563 0.637 31.993 1.00 64.69 89 ASP A O 1
ATOM 758 N N . VAL A 1 90 ? -24.464 -0.473 31.529 1.00 72.19 90 VAL A N 1
ATOM 759 C CA . VAL A 1 90 ? -25.318 0.712 31.483 1.00 72.19 90 VAL A CA 1
ATOM 760 C C . VAL A 1 90 ? -25.918 0.829 32.880 1.00 72.19 90 VAL A C 1
ATOM 762 O O . VAL A 1 90 ? -26.743 -0.020 33.214 1.00 72.19 90 VAL A O 1
ATOM 765 N N . PRO A 1 91 ? -25.542 1.839 33.684 1.00 71.44 91 PRO A N 1
ATOM 766 C CA . PRO A 1 91 ? -25.958 1.915 35.085 1.00 71.44 91 PRO A CA 1
ATOM 767 C C . PRO A 1 91 ? -27.485 1.912 35.247 1.00 71.44 91 PRO A C 1
ATOM 769 O O . PRO A 1 91 ? -27.998 1.268 36.149 1.00 71.44 91 PRO A O 1
ATOM 772 N N . GLU A 1 92 ? -28.225 2.512 34.307 1.00 71.12 92 GLU A N 1
ATOM 773 C CA . GLU A 1 92 ? -29.698 2.471 34.292 1.00 71.12 92 GLU A CA 1
ATOM 774 C C . GLU A 1 92 ? -30.265 1.046 34.121 1.00 71.12 92 GLU A C 1
ATOM 776 O O . GLU A 1 92 ? -31.296 0.719 34.699 1.00 71.12 92 GLU A O 1
ATOM 781 N N . LEU A 1 93 ? -29.612 0.180 33.333 1.00 69.38 93 LEU A N 1
ATOM 782 C CA . LEU A 1 93 ? -30.043 -1.214 33.163 1.00 69.38 93 LEU A CA 1
ATOM 783 C C . LEU A 1 93 ? -29.620 -2.083 34.345 1.00 69.38 93 LEU A C 1
ATOM 785 O O . LEU A 1 93 ? -30.355 -2.992 34.713 1.00 69.38 93 LEU A O 1
ATOM 789 N N . GLU A 1 94 ? -28.457 -1.810 34.930 1.00 71.62 94 GLU A N 1
ATOM 790 C CA . GLU A 1 94 ? -27.983 -2.494 36.134 1.00 71.62 94 GLU A CA 1
ATOM 791 C C . GLU A 1 94 ? -28.904 -2.206 37.327 1.00 71.62 94 GLU A C 1
ATOM 793 O O . GLU A 1 94 ? -29.289 -3.133 38.033 1.00 71.62 94 GLU A O 1
ATOM 798 N N . GLU A 1 95 ? -29.361 -0.959 37.477 1.00 73.81 95 GLU A N 1
ATOM 799 C CA . GLU A 1 95 ? -30.343 -0.566 38.494 1.00 73.81 95 GLU A CA 1
ATOM 800 C C . GLU A 1 95 ? -31.729 -1.203 38.271 1.00 73.81 95 GLU A C 1
ATOM 802 O O . GLU A 1 95 ? -32.464 -1.466 39.219 1.00 73.81 95 GLU A O 1
ATOM 807 N N . LEU A 1 96 ? -32.120 -1.461 37.019 1.00 72.44 96 LEU A N 1
ATOM 808 C CA . LEU A 1 96 ? -33.371 -2.165 36.703 1.00 72.44 96 LEU A CA 1
ATOM 809 C C . LEU A 1 96 ? -33.256 -3.680 36.906 1.00 72.44 96 LEU A C 1
ATOM 811 O O . LEU A 1 96 ? -34.211 -4.306 37.346 1.00 72.44 96 LEU A O 1
ATOM 815 N N . LEU A 1 97 ? -32.099 -4.270 36.599 1.00 72.12 97 LEU A N 1
ATOM 816 C CA . LEU A 1 97 ? -31.821 -5.692 36.824 1.00 72.12 97 LEU A CA 1
ATOM 817 C C . LEU A 1 97 ? -31.646 -6.021 38.312 1.00 72.12 97 LEU A C 1
ATOM 819 O O . LEU A 1 97 ? -31.942 -7.144 38.716 1.00 72.12 97 LEU A O 1
ATOM 823 N N . SER A 1 98 ? -31.176 -5.065 39.119 1.00 72.75 98 SER A N 1
ATOM 824 C CA . SER A 1 98 ? -31.072 -5.222 40.573 1.00 72.75 98 SER A CA 1
ATOM 825 C C . SER A 1 98 ? -32.427 -5.123 41.280 1.00 72.75 98 SER A C 1
ATOM 827 O O . SER A 1 98 ? -32.605 -5.729 42.336 1.00 72.75 98 SER A O 1
ATOM 829 N N . LYS A 1 99 ? -33.411 -4.426 40.693 1.00 74.88 99 LYS A N 1
ATOM 830 C CA . LYS A 1 99 ? -34.796 -4.384 41.185 1.00 74.88 99 LYS A CA 1
ATOM 831 C C . LYS A 1 99 ? -35.493 -5.718 40.901 1.00 74.88 99 LYS A C 1
ATOM 833 O O . LYS A 1 99 ? -36.141 -5.895 39.875 1.00 74.88 99 LYS A O 1
ATOM 838 N N . GLN A 1 100 ? -35.370 -6.670 41.824 1.00 75.06 100 GLN A N 1
ATOM 839 C CA . GLN A 1 100 ? -36.185 -7.885 41.809 1.00 75.06 100 GLN A CA 1
ATOM 840 C C . GLN A 1 100 ? -37.602 -7.576 42.307 1.00 75.06 100 GLN A C 1
ATOM 842 O O . GLN A 1 100 ? -37.808 -7.174 43.455 1.00 75.06 100 GLN A O 1
ATOM 847 N N . GLU A 1 101 ? -38.577 -7.763 41.421 1.00 78.88 101 GLU A N 1
ATOM 848 C CA . GLU A 1 101 ? -40.001 -7.706 41.741 1.00 78.88 101 GLU A CA 1
ATOM 849 C C . GLU A 1 101 ? -40.469 -9.083 42.224 1.00 78.88 101 GLU A C 1
ATOM 851 O O . GLU A 1 101 ? -40.231 -10.102 41.573 1.00 78.88 101 GLU A O 1
ATOM 856 N N . TYR A 1 102 ? -41.139 -9.107 43.373 1.00 80.75 102 TYR A N 1
ATOM 857 C CA . TYR A 1 102 ? -41.725 -10.307 43.956 1.00 80.75 102 TYR A CA 1
ATOM 858 C C . TYR A 1 102 ? -43.250 -10.155 43.980 1.00 80.75 102 TYR A C 1
ATOM 860 O O . TYR A 1 102 ? -43.772 -9.133 44.431 1.00 80.75 102 TYR A O 1
ATOM 868 N N . GLU A 1 103 ? -43.976 -11.167 43.503 1.00 79.38 103 GLU A N 1
ATOM 869 C CA . GLU A 1 103 ? -45.430 -11.248 43.672 1.00 79.38 103 GLU A CA 1
ATOM 870 C C . GLU A 1 103 ? -45.757 -11.902 45.018 1.00 79.38 103 GLU A C 1
ATOM 872 O O . GLU A 1 103 ? -45.449 -13.072 45.243 1.00 79.38 103 GLU A O 1
ATOM 877 N N . ALA A 1 104 ? -46.399 -11.147 45.909 1.00 77.94 104 ALA A N 1
ATOM 878 C CA . ALA A 1 104 ? -46.926 -11.642 47.175 1.00 77.94 104 ALA A CA 1
ATOM 879 C C . ALA A 1 104 ? -48.397 -11.224 47.310 1.00 77.94 104 ALA A C 1
ATOM 881 O O . ALA A 1 104 ? -48.734 -10.050 47.157 1.00 77.94 104 ALA A O 1
ATOM 882 N N . ASP A 1 105 ? -49.284 -12.185 47.576 1.00 81.00 105 ASP A N 1
ATOM 883 C CA . ASP A 1 105 ? -50.708 -11.960 47.869 1.00 81.00 105 ASP A CA 1
ATOM 884 C C . ASP A 1 105 ? -51.434 -11.024 46.876 1.00 81.00 105 ASP A C 1
ATOM 886 O O . ASP A 1 105 ? -52.189 -10.126 47.256 1.00 81.00 105 ASP A O 1
ATOM 890 N N . GLY A 1 106 ? -51.185 -11.217 45.574 1.00 80.19 106 GLY A N 1
ATOM 891 C CA . GLY A 1 106 ? -51.811 -10.444 44.491 1.00 80.19 106 GLY A CA 1
ATOM 892 C C . GLY A 1 106 ? -51.281 -9.014 44.328 1.00 80.19 106 GLY A C 1
ATOM 893 O O . GLY A 1 106 ? -51.900 -8.214 43.625 1.00 80.19 106 GLY A O 1
ATOM 894 N N . LYS A 1 107 ? -50.159 -8.676 44.975 1.00 81.38 107 LYS A N 1
ATOM 895 C CA . LYS A 1 107 ? -49.479 -7.379 44.876 1.00 81.38 107 LYS A CA 1
ATOM 896 C C . LYS A 1 107 ? -48.005 -7.587 44.521 1.00 81.38 107 LYS A C 1
ATOM 898 O O . LYS A 1 107 ? -47.341 -8.468 45.060 1.00 81.38 107 LYS A O 1
ATOM 903 N N . THR A 1 108 ? -47.483 -6.754 43.629 1.00 81.88 108 THR A N 1
ATOM 904 C CA . THR A 1 108 ? -46.060 -6.723 43.267 1.00 81.88 108 THR A CA 1
ATOM 905 C C . THR A 1 108 ? -45.305 -5.791 44.210 1.00 81.88 108 THR A C 1
ATOM 907 O O . THR A 1 108 ? -45.651 -4.612 44.317 1.00 81.88 108 THR A O 1
ATOM 910 N N . VAL A 1 109 ? -44.278 -6.303 44.890 1.00 80.94 109 VAL A N 1
ATOM 911 C CA . VAL A 1 109 ? -43.416 -5.530 45.797 1.00 80.94 109 VAL A CA 1
ATOM 912 C C . VAL A 1 109 ? -41.963 -5.636 45.330 1.00 80.94 109 VAL A C 1
ATOM 914 O O . VAL A 1 109 ? -41.478 -6.728 45.041 1.00 80.94 109 VAL A O 1
ATOM 917 N N . SER A 1 110 ? -41.258 -4.505 45.262 1.00 76.62 110 SER A N 1
ATOM 918 C CA . SER A 1 110 ? -39.821 -4.444 44.966 1.00 76.62 110 SER A CA 1
ATOM 919 C C . SER A 1 110 ? -39.020 -4.312 46.261 1.00 76.62 110 SER A C 1
ATOM 921 O O . SER A 1 110 ? -39.236 -3.360 47.017 1.00 76.62 110 SER A O 1
ATOM 923 N N . ILE A 1 111 ? -38.090 -5.232 46.510 1.00 76.38 111 ILE A N 1
ATOM 924 C CA . ILE A 1 111 ? -37.217 -5.200 47.692 1.00 76.38 111 ILE A CA 1
ATOM 925 C C . ILE A 1 111 ? -35.899 -4.536 47.287 1.00 76.38 111 ILE A C 1
ATOM 927 O O . ILE A 1 111 ? -35.196 -5.043 46.418 1.00 76.38 111 ILE A O 1
ATOM 931 N N . LEU A 1 112 ? -35.581 -3.391 47.895 1.00 73.19 112 LEU A N 1
ATOM 932 C CA . LEU A 1 112 ? -34.353 -2.634 47.646 1.00 73.19 112 LEU A CA 1
ATOM 933 C C . LEU A 1 112 ? -33.555 -2.547 48.951 1.00 73.19 112 LEU A C 1
ATOM 935 O O . LEU A 1 112 ? -34.072 -2.078 49.966 1.00 73.19 112 LEU A O 1
ATOM 939 N N . GLU A 1 113 ? -32.307 -3.016 48.935 1.00 72.94 113 GLU A N 1
ATOM 940 C CA . GLU A 1 113 ? -31.403 -2.927 50.085 1.00 72.94 113 GLU A CA 1
ATOM 941 C C . GLU A 1 113 ? -30.918 -1.481 50.252 1.00 72.94 113 GLU A C 1
ATOM 943 O O . GLU A 1 113 ? -30.134 -0.973 49.452 1.00 72.94 113 GLU A O 1
ATOM 948 N N . LEU A 1 114 ? -31.412 -0.787 51.279 1.00 73.44 114 LEU A N 1
ATOM 949 C CA . LEU A 1 114 ? -31.006 0.583 51.585 1.00 73.44 114 LEU A CA 1
ATOM 950 C C . LEU A 1 114 ? -29.748 0.583 52.458 1.00 73.44 114 LEU A C 1
ATOM 952 O O . LEU A 1 114 ? -29.771 0.110 53.595 1.00 73.44 114 LEU A O 1
ATOM 956 N N . ASN A 1 115 ? -28.658 1.166 51.956 1.00 76.19 115 ASN A N 1
ATOM 957 C CA . ASN A 1 115 ? -27.455 1.395 52.749 1.00 76.19 115 ASN A CA 1
ATOM 958 C C . ASN A 1 115 ? -27.599 2.683 53.576 1.00 76.19 115 ASN A C 1
ATOM 960 O O . ASN A 1 115 ? -27.751 3.782 53.037 1.00 76.19 115 ASN A O 1
ATOM 964 N N . VAL A 1 116 ? -27.509 2.550 54.899 1.00 73.56 116 VAL A N 1
ATOM 965 C CA . VAL A 1 116 ? -27.683 3.642 55.874 1.00 73.56 116 VAL A CA 1
ATOM 966 C C . VAL A 1 116 ? -26.712 4.807 55.618 1.00 73.56 116 VAL A C 1
ATOM 968 O O . VAL A 1 116 ? -27.064 5.969 55.815 1.00 73.56 116 VAL A O 1
ATOM 971 N N . ASN A 1 117 ? -25.516 4.511 55.098 1.00 72.44 117 ASN A N 1
ATOM 972 C CA . ASN A 1 117 ? -24.487 5.510 54.799 1.00 72.44 117 ASN A CA 1
ATOM 973 C C . ASN A 1 117 ? -24.798 6.371 53.563 1.00 72.44 117 ASN A C 1
ATOM 975 O O . ASN A 1 117 ? -24.444 7.548 53.546 1.00 72.44 117 ASN A O 1
ATOM 979 N N . GLU A 1 118 ? -25.451 5.822 52.533 1.00 71.50 118 GLU A N 1
ATOM 980 C CA . GLU A 1 118 ? -25.838 6.594 51.339 1.00 71.50 118 GLU A CA 1
ATOM 981 C C . GLU A 1 118 ? -27.007 7.534 51.645 1.00 71.50 118 GLU A C 1
ATOM 983 O O . GLU A 1 118 ? -26.997 8.700 51.244 1.00 71.50 118 GLU A O 1
ATOM 988 N N . LEU A 1 119 ? -27.971 7.063 52.444 1.00 71.69 119 LEU A N 1
ATOM 989 C CA . LEU A 1 119 ? -29.061 7.892 52.962 1.00 71.69 119 LEU A CA 1
ATOM 990 C C . LEU A 1 119 ? -28.530 9.047 53.821 1.00 71.69 119 LEU A C 1
ATOM 992 O O . LEU A 1 119 ? -28.997 10.178 53.688 1.00 71.69 119 LEU A O 1
ATOM 996 N N . ALA A 1 120 ? -27.511 8.788 54.648 1.00 68.62 120 ALA A N 1
ATOM 997 C CA . ALA A 1 120 ? -26.887 9.807 55.487 1.00 68.62 120 ALA A CA 1
ATOM 998 C C . ALA A 1 120 ? -26.223 10.936 54.677 1.00 68.62 120 ALA A C 1
ATOM 1000 O O . ALA A 1 120 ? -26.315 12.106 55.055 1.00 68.62 120 ALA A O 1
ATOM 1001 N N . GLN A 1 121 ? -25.582 10.595 53.551 1.00 68.81 121 GLN A N 1
ATOM 1002 C CA . GLN A 1 121 ? -24.898 11.556 52.678 1.00 68.81 121 GLN A CA 1
ATOM 1003 C C . GLN A 1 121 ? -25.871 12.455 51.904 1.00 68.81 121 GLN A C 1
ATOM 1005 O O . GLN A 1 121 ? -25.579 13.632 51.704 1.00 68.81 121 GLN A O 1
ATOM 1010 N N . GLY A 1 122 ? -27.020 11.923 51.474 1.00 66.81 122 GLY A N 1
ATOM 1011 C CA . GLY A 1 122 ? -28.041 12.699 50.760 1.00 66.81 122 GLY A CA 1
ATOM 1012 C C . GLY A 1 122 ? -28.904 13.578 51.671 1.00 66.81 122 GLY A C 1
ATOM 1013 O O . GLY A 1 122 ? -29.414 14.607 51.231 1.00 66.81 122 GLY A O 1
ATOM 1014 N N . ALA A 1 123 ? -29.057 13.192 52.939 1.00 69.69 123 ALA A N 1
ATOM 1015 C CA . ALA A 1 123 ? -29.972 13.823 53.882 1.00 69.69 123 ALA A CA 1
ATOM 1016 C C . ALA A 1 123 ? -29.255 14.573 55.018 1.00 69.69 123 ALA A C 1
ATOM 1018 O O . ALA A 1 123 ? -29.732 14.509 56.141 1.00 69.69 123 ALA A O 1
ATOM 1019 N N . ASN A 1 124 ? -28.124 15.256 54.764 1.00 65.69 124 ASN A N 1
ATOM 1020 C CA . ASN A 1 124 ? -27.362 16.054 55.753 1.00 65.69 124 ASN A CA 1
ATOM 1021 C C . ASN A 1 124 ? -27.364 15.457 57.175 1.00 65.69 124 ASN A C 1
ATOM 1023 O O . ASN A 1 124 ? -27.545 16.169 58.168 1.00 65.69 124 ASN A O 1
ATOM 1027 N N . TRP A 1 125 ? -27.248 14.135 57.278 1.00 71.88 125 TRP A N 1
ATOM 1028 C CA . TRP A 1 125 ? -27.486 13.458 58.539 1.00 71.88 125 TRP A CA 1
ATOM 1029 C C . TRP A 1 125 ? -26.226 13.630 59.378 1.00 71.88 125 TRP A C 1
ATOM 1031 O O . TRP A 1 125 ? -25.112 13.408 58.899 1.00 71.88 125 TRP A O 1
ATOM 1041 N N . ILE A 1 126 ? -26.389 14.085 60.620 1.00 63.72 126 ILE A N 1
ATOM 1042 C CA . ILE A 1 126 ? -25.297 14.125 61.591 1.00 63.72 126 ILE A CA 1
ATOM 1043 C C . ILE A 1 126 ? -24.937 12.655 61.816 1.00 63.72 126 ILE A C 1
ATOM 1045 O O . ILE A 1 126 ? -25.741 11.922 62.383 1.00 63.72 126 ILE A O 1
ATOM 1049 N N . GLY A 1 127 ? -23.824 12.208 61.228 1.00 68.62 127 GLY A N 1
ATOM 1050 C CA . GLY A 1 127 ? -23.470 10.791 61.107 1.00 68.62 127 GLY A CA 1
ATOM 1051 C C . GLY A 1 127 ? -23.391 10.039 62.440 1.00 68.62 127 GLY A C 1
ATOM 1052 O O . GLY A 1 127 ? -23.579 10.603 63.516 1.00 68.62 127 GLY A O 1
ATOM 1053 N N . GLU A 1 128 ? -23.092 8.740 62.372 1.00 67.88 128 GLU A N 1
ATOM 1054 C CA . GLU A 1 128 ? -22.950 7.892 63.561 1.00 67.88 128 GLU A CA 1
ATOM 1055 C C . GLU A 1 128 ? -21.991 8.528 64.579 1.00 67.88 128 GLU A C 1
ATOM 1057 O O . GLU A 1 128 ? -20.828 8.796 64.268 1.00 67.88 128 GLU A O 1
ATOM 1062 N N . ASN A 1 129 ? -22.477 8.765 65.800 1.00 68.75 129 ASN A N 1
ATOM 1063 C CA . ASN A 1 129 ? -21.688 9.358 66.873 1.00 68.75 129 ASN A CA 1
ATOM 1064 C C . ASN A 1 129 ? -20.644 8.337 67.351 1.00 68.75 129 ASN A C 1
ATOM 1066 O O . ASN A 1 129 ? -20.926 7.501 68.212 1.00 68.75 129 ASN A O 1
ATOM 1070 N N . LYS A 1 130 ? -19.463 8.345 66.728 1.00 73.94 130 LYS A N 1
ATOM 1071 C CA . LYS A 1 130 ? -18.344 7.478 67.108 1.00 73.94 130 LYS A CA 1
ATOM 1072 C C . LYS A 1 130 ? -17.429 8.223 68.075 1.00 73.94 130 LYS A C 1
ATOM 1074 O O . LYS A 1 130 ? -17.083 9.372 67.801 1.00 73.94 130 LYS A O 1
ATOM 1079 N N . PRO A 1 131 ? -17.017 7.588 69.186 1.00 73.94 131 PRO A N 1
ATOM 1080 C CA . PRO A 1 131 ? -16.023 8.178 70.066 1.00 73.94 131 PRO A CA 1
ATOM 1081 C C . PRO A 1 131 ? -14.713 8.366 69.292 1.00 73.94 131 PRO A C 1
ATOM 1083 O O . PRO A 1 131 ? -14.221 7.440 68.644 1.00 73.94 131 PRO A O 1
ATOM 1086 N N . VAL A 1 132 ? -14.166 9.580 69.343 1.00 63.75 132 VAL A N 1
ATOM 1087 C CA . VAL A 1 132 ? -12.813 9.871 68.867 1.00 63.75 132 VAL A CA 1
ATOM 1088 C C . VAL A 1 132 ? -11.857 9.231 69.867 1.00 63.75 132 VAL A C 1
ATOM 1090 O O . VAL A 1 132 ? -11.753 9.689 71.001 1.00 63.75 132 VAL A O 1
ATOM 1093 N N . TYR A 1 133 ? -11.197 8.147 69.471 1.00 65.75 133 TYR A N 1
ATOM 1094 C CA . TYR A 1 133 ? -10.028 7.668 70.198 1.00 65.75 133 TYR A CA 1
ATOM 1095 C C . TYR A 1 133 ? -8.830 8.467 69.696 1.00 65.75 133 TYR A C 1
ATOM 1097 O O . TYR A 1 133 ? -8.499 8.397 68.511 1.00 65.75 133 TYR A O 1
ATOM 1105 N N . GLU A 1 134 ? -8.212 9.248 70.580 1.00 53.84 134 GLU A N 1
ATOM 1106 C CA . GLU A 1 134 ? -6.891 9.810 70.319 1.00 53.84 134 GLU A CA 1
ATOM 1107 C C . GLU A 1 134 ? -5.929 8.636 70.126 1.00 53.84 134 GLU A C 1
ATOM 1109 O O . GLU A 1 134 ? -5.723 7.817 71.020 1.00 53.84 134 GLU A O 1
ATOM 1114 N N . HIS A 1 135 ? -5.427 8.482 68.904 1.00 44.47 135 HIS A N 1
ATOM 1115 C CA . HIS A 1 135 ? -4.295 7.611 68.655 1.00 44.47 135 HIS A CA 1
ATOM 1116 C C . HIS A 1 135 ? -3.060 8.432 69.006 1.00 44.47 135 HIS A C 1
ATOM 1118 O O . HIS A 1 135 ? -2.806 9.444 68.350 1.00 44.47 135 HIS A O 1
ATOM 1124 N N . ASP A 1 136 ? -2.352 8.013 70.057 1.00 43.25 136 ASP A N 1
ATOM 1125 C CA . ASP A 1 136 ? -1.025 8.505 70.412 1.00 43.25 136 ASP A CA 1
ATOM 1126 C C . ASP A 1 136 ? -0.131 8.430 69.174 1.00 43.25 136 ASP A C 1
ATOM 1128 O O . ASP A 1 136 ? 0.376 7.371 68.795 1.00 43.25 136 ASP A O 1
ATOM 1132 N N . ASN A 1 137 ? 0.025 9.576 68.516 1.00 36.56 137 ASN A N 1
ATOM 1133 C CA . ASN A 1 137 ? 0.971 9.774 67.438 1.00 36.56 137 ASN A CA 1
ATOM 1134 C C . ASN A 1 137 ? 2.342 9.918 68.109 1.00 36.56 137 ASN A C 1
ATOM 1136 O O . ASN A 1 137 ? 2.820 11.021 68.369 1.00 36.56 137 ASN A O 1
ATOM 1140 N N . SER A 1 138 ? 2.906 8.772 68.483 1.00 38.16 138 SER A N 1
ATOM 1141 C CA . SER A 1 138 ? 4.308 8.647 68.851 1.00 38.16 138 SER A CA 1
ATOM 1142 C C . SER A 1 138 ? 5.125 8.955 67.600 1.00 38.16 138 SER A C 1
ATOM 1144 O O . SER A 1 138 ? 5.058 8.232 66.611 1.00 38.16 138 SER A O 1
ATOM 1146 N N . GLU A 1 139 ? 5.757 10.126 67.650 1.00 38.03 139 GLU A N 1
ATOM 1147 C CA . GLU A 1 139 ? 7.027 10.513 67.035 1.00 38.03 139 GLU A CA 1
ATOM 1148 C C . GLU A 1 139 ? 7.572 9.568 65.957 1.00 38.03 139 GLU A C 1
ATOM 1150 O O . GLU A 1 139 ? 7.990 8.457 66.254 1.00 38.03 139 GLU A O 1
ATOM 1155 N N . GLU A 1 140 ? 7.694 10.079 64.732 1.00 36.59 140 GLU A N 1
ATOM 1156 C CA . GLU A 1 140 ? 8.918 9.879 63.959 1.00 36.59 140 GLU A CA 1
ATOM 1157 C C . GLU A 1 140 ? 9.158 11.128 63.103 1.00 36.59 140 GLU A C 1
ATOM 1159 O O . GLU A 1 140 ? 8.307 11.589 62.336 1.00 36.59 140 GLU A O 1
ATOM 1164 N N . GLU A 1 141 ? 10.304 11.725 63.395 1.00 35.84 141 GLU A N 1
ATOM 1165 C CA . GLU A 1 141 ? 10.806 13.021 62.982 1.00 35.84 141 GLU A CA 1
ATOM 1166 C C . GLU A 1 141 ? 11.081 13.096 61.474 1.00 35.84 141 GLU A C 1
ATOM 1168 O O . GLU A 1 141 ? 11.301 12.101 60.782 1.00 35.84 141 GLU A O 1
ATOM 1173 N N . GLU A 1 142 ? 11.089 14.326 60.962 1.00 39.56 142 GLU A N 1
ATOM 1174 C CA . GLU A 1 142 ? 11.624 14.655 59.646 1.00 39.56 142 GLU A CA 1
ATOM 1175 C C . GLU A 1 142 ? 13.136 14.369 59.609 1.00 39.56 142 GLU A C 1
ATOM 1177 O O . GLU A 1 142 ? 13.949 15.238 59.915 1.00 39.56 142 GLU A O 1
ATOM 1182 N N . GLU A 1 143 ? 13.537 13.168 59.187 1.00 33.16 143 GLU A N 1
ATOM 1183 C CA . GLU A 1 143 ? 14.922 12.918 58.783 1.00 33.16 143 GLU A CA 1
ATOM 1184 C C . GLU A 1 143 ? 15.126 13.284 57.309 1.00 33.16 143 GLU A C 1
ATOM 1186 O O . GLU A 1 143 ? 14.841 12.535 56.370 1.00 33.16 143 GLU A O 1
ATOM 1191 N N . GLN A 1 144 ? 15.657 14.489 57.123 1.00 38.72 144 GLN A N 1
ATOM 1192 C CA . GLN A 1 144 ? 16.384 14.901 55.934 1.00 38.72 144 GLN A CA 1
ATOM 1193 C C . GLN A 1 144 ? 17.692 14.099 55.860 1.00 38.72 144 GLN A C 1
ATOM 1195 O O . GLN A 1 144 ? 18.677 14.440 56.510 1.00 38.72 144 GLN A O 1
ATOM 1200 N N . THR A 1 145 ? 17.704 13.033 55.064 1.00 29.86 145 THR A N 1
ATOM 1201 C CA . THR A 1 145 ? 18.927 12.312 54.693 1.00 29.86 145 THR A CA 1
ATOM 1202 C C . THR A 1 145 ? 19.390 12.775 53.312 1.00 29.86 145 THR A C 1
ATOM 1204 O O . THR A 1 145 ? 18.810 12.440 52.278 1.00 29.86 145 THR A O 1
ATOM 1207 N N . ASP A 1 146 ? 20.432 13.608 53.314 1.00 41.69 146 ASP A N 1
ATOM 1208 C CA . ASP A 1 146 ? 21.334 13.779 52.178 1.00 41.69 146 ASP A CA 1
ATOM 1209 C C . ASP A 1 146 ? 22.076 12.447 51.985 1.00 41.69 146 ASP A C 1
ATOM 1211 O O . ASP A 1 146 ? 22.932 12.092 52.795 1.00 41.69 146 ASP A O 1
ATOM 1215 N N . GLU A 1 147 ? 21.729 11.683 50.947 1.00 37.22 147 GLU A N 1
ATOM 1216 C CA . GLU A 1 147 ? 22.475 10.477 50.579 1.00 37.22 147 GLU A CA 1
ATOM 1217 C C . GLU A 1 147 ? 23.466 10.773 49.453 1.00 37.22 147 GLU A C 1
ATOM 1219 O O . GLU A 1 147 ? 23.124 11.172 48.337 1.00 37.22 147 GLU A O 1
ATOM 1224 N N . GLU A 1 148 ? 24.720 10.583 49.844 1.00 39.94 148 GLU A N 1
ATOM 1225 C CA . GLU A 1 148 ? 25.958 10.672 49.099 1.00 39.94 148 GLU A CA 1
ATOM 1226 C C . GLU A 1 148 ? 25.997 9.758 47.862 1.00 39.94 148 GLU A C 1
ATOM 1228 O O . GLU A 1 148 ? 25.321 8.733 47.766 1.00 39.94 148 GLU A O 1
ATOM 1233 N N . ASP A 1 149 ? 26.852 10.144 46.914 1.00 40.31 149 ASP A N 1
ATOM 1234 C CA . ASP A 1 149 ? 27.194 9.396 45.709 1.00 40.31 149 ASP A CA 1
ATOM 1235 C C . ASP A 1 149 ? 27.668 7.962 46.028 1.00 40.31 149 ASP A C 1
ATOM 1237 O O . ASP A 1 149 ? 28.802 7.730 46.450 1.00 40.31 149 ASP A O 1
ATOM 1241 N N . ASP A 1 150 ? 26.816 6.979 45.743 1.00 46.34 150 ASP A N 1
ATOM 1242 C CA . ASP A 1 150 ? 27.173 5.561 45.704 1.00 46.34 150 ASP A CA 1
ATOM 1243 C C . ASP A 1 150 ? 28.184 5.315 44.551 1.00 46.34 150 ASP A C 1
ATOM 1245 O O . ASP A 1 150 ? 27.833 5.483 43.373 1.00 46.34 150 ASP A O 1
ATOM 1249 N N . PRO A 1 151 ? 29.447 4.909 44.816 1.00 54.66 151 PRO A N 1
ATOM 1250 C CA . PRO A 1 151 ? 30.502 4.807 43.798 1.00 54.66 151 PRO A CA 1
ATOM 1251 C C . PRO A 1 151 ? 30.293 3.666 42.784 1.00 54.66 151 PRO A C 1
ATOM 1253 O O . PRO A 1 151 ? 31.171 3.396 41.959 1.00 54.66 151 PRO A O 1
ATOM 1256 N N . THR A 1 152 ? 29.146 2.982 42.816 1.00 58.81 152 THR A N 1
ATOM 1257 C CA . THR A 1 152 ? 28.792 1.910 41.875 1.00 58.81 152 THR A CA 1
ATOM 1258 C C . THR A 1 152 ? 27.746 2.301 40.824 1.00 58.81 152 THR A C 1
ATOM 1260 O O . THR A 1 152 ? 27.464 1.509 39.917 1.00 58.81 152 THR A O 1
ATOM 1263 N N . SER A 1 153 ? 27.215 3.528 40.862 1.00 54.62 153 SER A N 1
ATOM 1264 C CA . SER A 1 153 ? 26.214 3.995 39.896 1.00 54.62 153 SER A CA 1
ATOM 1265 C C . SER A 1 153 ? 26.857 4.484 38.589 1.00 54.62 153 SER A C 1
ATOM 1267 O O . SER A 1 153 ? 27.425 5.571 38.507 1.00 54.62 153 SER A O 1
ATOM 1269 N N . VAL A 1 154 ? 26.786 3.667 37.532 1.00 62.66 154 VAL A N 1
ATOM 1270 C CA . VAL A 1 154 ? 27.218 4.057 36.178 1.00 62.66 154 VAL A CA 1
ATOM 1271 C C . VAL A 1 154 ? 26.109 4.888 35.516 1.00 62.66 154 VAL A C 1
ATOM 1273 O O . VAL A 1 154 ? 25.015 4.352 35.313 1.00 62.66 154 VAL A O 1
ATOM 1276 N N . PRO A 1 155 ? 26.367 6.145 35.100 1.00 58.56 155 PRO A N 1
ATOM 1277 C CA . PRO A 1 155 ? 25.354 6.987 34.468 1.00 58.56 155 PRO A CA 1
ATOM 1278 C C . PRO A 1 155 ? 24.746 6.331 33.217 1.00 58.56 155 PRO A C 1
ATOM 1280 O O . PRO A 1 155 ? 25.451 6.077 32.235 1.00 58.56 155 PRO A O 1
ATOM 1283 N N . GLY A 1 156 ? 23.432 6.074 33.233 1.00 61.31 156 GLY A N 1
ATOM 1284 C CA . GLY A 1 156 ? 22.676 5.567 32.080 1.00 61.31 156 GLY A CA 1
ATOM 1285 C C . GLY A 1 156 ? 22.132 4.138 32.201 1.00 61.31 156 GLY A C 1
ATOM 1286 O O . GLY A 1 156 ? 21.593 3.629 31.214 1.00 61.31 156 GLY A O 1
ATOM 1287 N N . MET A 1 157 ? 22.240 3.498 33.372 1.00 54.06 157 MET A N 1
ATOM 1288 C CA . MET A 1 157 ? 21.677 2.165 33.661 1.00 54.06 157 MET A CA 1
ATOM 1289 C C . MET A 1 157 ? 20.696 2.177 34.851 1.00 54.06 157 MET A C 1
ATOM 1291 O O . MET A 1 157 ? 20.501 1.173 35.533 1.00 54.06 157 MET A O 1
ATOM 1295 N N . ASP A 1 158 ? 20.071 3.320 35.104 1.00 60.97 158 ASP A N 1
ATOM 1296 C CA . ASP A 1 158 ? 19.242 3.567 36.278 1.00 60.97 158 ASP A CA 1
ATOM 1297 C C . ASP A 1 158 ? 17.913 2.786 36.157 1.00 60.97 158 ASP A C 1
ATOM 1299 O O . ASP A 1 158 ? 17.031 3.086 35.339 1.00 60.97 158 ASP A O 1
ATOM 1303 N N . LEU A 1 159 ? 17.762 1.728 36.960 1.00 51.66 159 LEU A N 1
ATOM 1304 C CA . LEU A 1 159 ? 16.542 0.924 37.016 1.00 51.66 159 LEU A CA 1
ATOM 1305 C C . LEU A 1 159 ? 15.449 1.706 37.748 1.00 51.66 159 LEU A C 1
ATOM 1307 O O . LEU A 1 159 ? 15.295 1.618 38.962 1.00 51.66 159 LEU A O 1
ATOM 1311 N N . THR A 1 160 ? 14.647 2.457 36.994 1.00 53.03 160 THR A N 1
ATOM 1312 C CA . THR A 1 160 ? 13.433 3.092 37.528 1.00 53.03 160 THR A CA 1
ATOM 1313 C C . THR A 1 160 ? 12.464 2.031 38.071 1.00 53.03 160 THR A C 1
ATOM 1315 O O . THR A 1 160 ? 11.716 1.383 37.330 1.00 53.03 160 THR A O 1
ATOM 1318 N N . THR A 1 161 ? 12.448 1.844 39.390 1.00 51.69 161 THR A N 1
ATOM 1319 C CA . THR A 1 161 ? 11.425 1.055 40.072 1.00 51.69 161 THR A CA 1
ATOM 1320 C C . THR A 1 161 ? 10.098 1.804 39.946 1.00 51.69 161 THR A C 1
ATOM 1322 O O . THR A 1 161 ? 9.876 2.894 40.476 1.00 51.69 161 THR A O 1
ATOM 1325 N N . LYS A 1 162 ? 9.189 1.255 39.136 1.00 50.34 162 LYS A N 1
ATOM 1326 C CA . LYS A 1 162 ? 7.847 1.815 38.969 1.00 50.34 162 LYS A CA 1
ATOM 1327 C C . LYS A 1 162 ? 7.112 1.700 40.298 1.00 50.34 162 LYS A C 1
ATOM 1329 O O . LYS A 1 162 ? 6.707 0.607 40.680 1.00 50.34 162 LYS A O 1
ATOM 1334 N N . LYS A 1 163 ? 6.912 2.844 40.957 1.00 51.72 163 LYS A N 1
ATOM 1335 C CA . LYS A 1 163 ? 6.047 3.005 42.130 1.00 51.72 163 LYS A CA 1
ATOM 1336 C C . LYS A 1 163 ? 4.711 2.295 41.881 1.00 51.72 163 LYS A C 1
ATOM 1338 O O . LYS A 1 163 ? 3.940 2.691 41.001 1.00 51.72 163 LYS A O 1
ATOM 1343 N N . ILE A 1 164 ? 4.460 1.230 42.638 1.00 48.84 164 ILE A N 1
ATOM 1344 C CA . ILE A 1 164 ? 3.173 0.540 42.679 1.00 48.84 164 ILE A CA 1
ATOM 1345 C C . ILE A 1 164 ? 2.187 1.527 43.302 1.00 48.84 164 ILE A C 1
ATOM 1347 O O . ILE A 1 164 ? 2.342 1.954 44.444 1.00 48.84 164 ILE A O 1
ATOM 1351 N N . LYS A 1 165 ? 1.207 1.968 42.512 1.00 48.03 165 LYS A N 1
ATOM 1352 C CA . LYS A 1 165 ? 0.151 2.861 42.991 1.00 48.03 165 LYS A CA 1
ATOM 1353 C C . LYS A 1 165 ? -0.720 2.084 43.979 1.00 48.03 165 LYS A C 1
ATOM 1355 O O . LYS A 1 165 ? -1.219 1.017 43.629 1.00 48.03 165 LYS A O 1
ATOM 1360 N N . LYS A 1 166 ? -0.908 2.639 45.181 1.00 45.69 166 LYS A N 1
ATOM 1361 C CA . LYS A 1 166 ? -1.917 2.194 46.155 1.00 45.69 166 LYS A CA 1
ATOM 1362 C C . LYS A 1 166 ? -3.290 2.086 45.460 1.00 45.69 166 LYS A C 1
ATOM 1364 O O . LYS A 1 166 ? -3.558 2.901 44.567 1.00 45.69 166 LYS A O 1
ATOM 1369 N N . PRO A 1 167 ? -4.148 1.113 45.823 1.00 38.03 167 PRO A N 1
ATOM 1370 C CA . PRO A 1 167 ? -5.474 0.988 45.233 1.00 38.03 167 PRO A CA 1
ATOM 1371 C C . PRO A 1 167 ? -6.272 2.251 45.559 1.00 38.03 167 PRO A C 1
ATOM 1373 O O . PRO A 1 167 ? -6.578 2.546 46.710 1.00 38.03 167 PRO A O 1
ATOM 1376 N N . ILE A 1 168 ? -6.554 3.037 44.524 1.00 42.03 168 ILE A N 1
ATOM 1377 C CA . ILE A 1 168 ? -7.463 4.174 44.600 1.00 42.03 168 ILE A CA 1
ATOM 1378 C C . ILE A 1 168 ? -8.851 3.585 44.839 1.00 42.03 168 ILE A C 1
ATOM 1380 O O . ILE A 1 168 ? -9.345 2.837 43.995 1.00 42.03 168 ILE A O 1
ATOM 1384 N N . VAL A 1 169 ? -9.466 3.921 45.974 1.00 40.38 169 VAL A N 1
ATOM 1385 C CA . VAL A 1 169 ? -10.902 3.732 46.196 1.00 40.38 169 VAL A CA 1
ATOM 1386 C C . VAL A 1 169 ? -11.615 4.412 45.031 1.00 40.38 169 VAL A C 1
ATOM 1388 O O . VAL A 1 169 ? -11.513 5.626 44.839 1.00 40.38 169 VAL A O 1
ATOM 1391 N N . VAL A 1 170 ? -12.249 3.600 44.188 1.00 36.84 170 VAL A N 1
ATOM 1392 C CA . VAL A 1 170 ? -12.965 4.052 43.000 1.00 36.84 170 VAL A CA 1
ATOM 1393 C C . VAL A 1 170 ? -14.237 4.736 43.484 1.00 36.84 170 VAL A C 1
ATOM 1395 O O . VAL A 1 170 ? -15.293 4.123 43.563 1.00 36.84 170 VAL A O 1
ATOM 1398 N N . VAL A 1 171 ? -14.140 6.026 43.806 1.00 39.88 171 VAL A N 1
ATOM 1399 C CA . VAL A 1 171 ? -15.299 6.912 43.698 1.00 39.88 171 VAL A CA 1
ATOM 1400 C C . VAL A 1 171 ? -15.740 6.788 42.247 1.00 39.88 171 VAL A C 1
ATOM 1402 O O . VAL A 1 171 ? -14.965 7.123 41.342 1.00 39.88 171 VAL A O 1
ATOM 1405 N N . GLN A 1 172 ? -16.927 6.223 42.029 1.00 49.53 172 GLN A N 1
ATOM 1406 C CA . GLN A 1 172 ? -17.555 6.097 40.722 1.00 49.53 172 GLN A CA 1
ATOM 1407 C C . GLN A 1 172 ? -17.839 7.508 40.195 1.00 49.53 172 GLN A C 1
ATOM 1409 O O . GLN A 1 172 ? -18.938 8.031 40.282 1.00 49.53 172 GLN A O 1
ATOM 1414 N N . LYS A 1 173 ? -16.805 8.185 39.694 1.00 44.09 173 LYS A N 1
ATOM 1415 C CA . LYS A 1 173 ? -16.988 9.377 38.882 1.00 44.09 173 LYS A CA 1
ATOM 1416 C C . LYS A 1 173 ? -17.584 8.883 37.581 1.00 44.09 173 LYS A C 1
ATOM 1418 O O . LYS A 1 173 ? -16.910 8.140 36.858 1.00 44.09 173 LYS A O 1
ATOM 1423 N N . ASP A 1 174 ? -18.819 9.288 37.314 1.00 53.88 174 ASP A N 1
ATOM 1424 C CA . ASP A 1 174 ? -19.485 9.125 36.031 1.00 53.88 174 ASP A CA 1
ATOM 1425 C C . ASP A 1 174 ? -18.470 9.353 34.914 1.00 53.88 174 ASP A C 1
ATOM 1427 O O . ASP A 1 174 ? -17.944 10.456 34.727 1.00 53.88 174 ASP A O 1
ATOM 1431 N N . LYS A 1 175 ? -18.108 8.280 34.201 1.00 55.00 175 LYS A N 1
ATOM 1432 C CA . LYS A 1 175 ? -17.231 8.414 33.038 1.00 55.00 175 LYS A CA 1
ATOM 1433 C C . LYS A 1 175 ? -17.966 9.361 32.091 1.00 55.00 175 LYS A C 1
ATOM 1435 O O . LYS A 1 175 ? -19.086 9.026 31.697 1.00 55.00 175 LYS A O 1
ATOM 1440 N N . PRO A 1 176 ? -17.383 10.514 31.713 1.00 57.66 176 PRO A N 1
ATOM 1441 C CA . PRO A 1 176 ? -18.067 11.449 30.836 1.00 57.66 176 PRO A CA 1
ATOM 1442 C C . PRO A 1 176 ? -18.487 10.693 29.577 1.00 57.66 176 PRO A C 1
ATOM 1444 O O . PRO A 1 176 ? -17.665 10.005 28.958 1.00 57.66 176 PRO A O 1
ATOM 1447 N N . LYS A 1 177 ? -19.783 10.758 29.243 1.00 63.75 177 LYS A N 1
ATOM 1448 C CA . LYS A 1 177 ? -20.341 10.164 28.024 1.00 63.75 177 LYS A CA 1
ATOM 1449 C C . LYS A 1 177 ? -19.532 10.729 26.853 1.00 63.75 177 LYS A C 1
ATOM 1451 O O . LYS A 1 177 ? -19.664 11.896 26.514 1.00 63.75 177 LYS A O 1
ATOM 1456 N N . MET A 1 178 ? -18.615 9.928 26.302 1.00 64.56 178 MET A N 1
ATOM 1457 C CA . MET A 1 178 ? -17.724 10.372 25.227 1.00 64.56 178 MET A CA 1
ATOM 1458 C C . MET A 1 178 ? -18.565 10.793 24.024 1.00 64.56 178 MET A C 1
ATOM 1460 O O . MET A 1 178 ? -19.336 9.983 23.501 1.00 64.56 178 MET A O 1
ATOM 1464 N N . ASP A 1 179 ? -18.377 12.029 23.563 1.00 81.31 179 ASP A N 1
ATOM 1465 C CA . ASP A 1 179 ? -19.079 12.556 22.399 1.00 81.31 179 ASP A CA 1
ATOM 1466 C C . ASP A 1 179 ? -18.854 11.665 21.170 1.00 81.31 179 ASP A C 1
ATOM 1468 O O . ASP A 1 179 ? -17.768 11.120 20.934 1.00 81.31 179 ASP A O 1
ATOM 1472 N N . GLN A 1 180 ? -19.866 11.574 20.300 1.00 80.06 180 GLN A N 1
ATOM 1473 C CA . GLN A 1 180 ? -19.784 10.810 19.045 1.00 80.06 180 GLN A CA 1
ATOM 1474 C C . GLN A 1 180 ? -18.572 11.216 18.181 1.00 80.06 180 GLN A C 1
ATOM 1476 O O . GLN A 1 180 ? -18.022 10.411 17.423 1.00 80.06 180 GLN A O 1
ATOM 1481 N N . ARG A 1 181 ? -18.118 12.470 18.303 1.00 85.62 181 ARG A N 1
ATOM 1482 C CA . ARG A 1 181 ? -16.923 12.988 17.623 1.00 85.62 181 ARG A CA 1
ATOM 1483 C C . ARG A 1 181 ? -15.639 12.343 18.145 1.00 85.62 181 ARG A C 1
ATOM 1485 O O . ARG A 1 181 ? -14.796 11.944 17.337 1.00 85.62 181 ARG A O 1
ATOM 1492 N N . ASP A 1 182 ? -15.505 12.186 19.457 1.00 84.62 182 ASP A N 1
ATOM 1493 C CA . ASP A 1 182 ? -14.327 11.580 20.079 1.00 84.62 182 ASP A CA 1
ATOM 1494 C C . ASP A 1 182 ? -14.257 10.080 19.824 1.00 84.62 182 ASP A C 1
ATOM 1496 O O . ASP A 1 182 ? -13.180 9.549 19.540 1.00 84.62 182 ASP A O 1
ATOM 1500 N N . ILE A 1 183 ? -15.415 9.423 19.783 1.00 80.06 183 ILE A N 1
ATOM 1501 C CA . ILE A 1 183 ? -15.560 8.041 19.320 1.00 80.06 183 ILE A CA 1
ATOM 1502 C C . ILE A 1 183 ? -15.016 7.885 17.894 1.00 80.06 183 ILE A C 1
ATOM 1504 O O . ILE A 1 183 ? -14.128 7.067 17.637 1.00 80.06 183 ILE A O 1
ATOM 1508 N N . ASN A 1 184 ? -15.490 8.710 16.959 1.00 85.75 184 ASN A N 1
ATOM 1509 C CA . ASN A 1 184 ? -15.056 8.639 15.564 1.00 85.75 184 ASN A CA 1
ATOM 1510 C C . ASN A 1 184 ? -13.553 8.925 15.416 1.00 85.75 184 ASN A C 1
ATOM 1512 O O . ASN A 1 184 ? -12.861 8.270 14.630 1.00 85.75 184 ASN A O 1
ATOM 1516 N N . LYS A 1 185 ? -13.020 9.858 16.212 1.00 90.31 185 LYS A N 1
ATOM 1517 C CA . LYS A 1 185 ? -11.590 10.189 16.257 1.00 90.31 185 LYS A CA 1
ATOM 1518 C C . LYS A 1 185 ? -10.753 9.042 16.830 1.00 90.31 185 LYS A C 1
ATOM 1520 O O . LYS A 1 185 ? -9.663 8.778 16.317 1.00 90.31 185 LYS A O 1
ATOM 1525 N N . ALA A 1 186 ? -11.245 8.336 17.848 1.00 86.00 186 ALA A N 1
ATOM 1526 C CA . ALA A 1 186 ? -10.597 7.152 18.410 1.00 86.00 186 ALA A CA 1
ATOM 1527 C C . ALA A 1 186 ? -10.535 6.009 17.382 1.00 86.00 186 ALA A C 1
ATOM 1529 O O . ALA A 1 186 ? -9.446 5.508 17.090 1.00 86.00 186 ALA A O 1
ATOM 1530 N N . VAL A 1 187 ? -11.658 5.702 16.722 1.00 85.62 187 VAL A N 1
ATOM 1531 C CA . VAL A 1 187 ? -11.731 4.696 15.645 1.00 85.62 187 VAL A CA 1
ATOM 1532 C C . VAL A 1 187 ? -10.801 5.066 14.481 1.00 85.62 187 VAL A C 1
ATOM 1534 O O . VAL A 1 187 ? -10.075 4.224 13.944 1.00 85.62 187 VAL A O 1
ATOM 1537 N N . GLN A 1 188 ? -10.734 6.343 14.097 1.00 89.19 188 GLN A N 1
ATOM 1538 C CA . GLN A 1 188 ? -9.820 6.800 13.047 1.00 89.19 188 GLN A CA 1
ATOM 1539 C C . GLN A 1 188 ? -8.338 6.636 13.442 1.00 89.19 188 GLN A C 1
ATOM 1541 O O . GLN A 1 188 ? -7.506 6.248 12.615 1.00 89.19 188 GLN A O 1
ATOM 1546 N N . LYS A 1 189 ? -7.983 6.900 14.704 1.00 89.81 189 LYS A N 1
ATOM 1547 C CA . LYS A 1 189 ? -6.616 6.695 15.211 1.00 89.81 189 LYS A CA 1
ATOM 1548 C C . LYS A 1 189 ? -6.240 5.214 15.219 1.00 89.81 189 LYS A C 1
ATOM 1550 O O . LYS A 1 189 ? -5.145 4.872 14.769 1.00 89.81 189 LYS A O 1
ATOM 1555 N N . GLU A 1 190 ? -7.125 4.340 15.688 1.00 87.62 190 GLU A N 1
ATOM 1556 C CA . GLU A 1 190 ? -6.888 2.893 15.696 1.00 87.62 190 GLU A CA 1
ATOM 1557 C C . GLU A 1 190 ? -6.750 2.325 14.286 1.00 87.62 190 GLU A C 1
ATOM 1559 O O . GLU A 1 190 ? -5.770 1.636 13.994 1.00 87.62 190 GLU A O 1
ATOM 1564 N N . THR A 1 191 ? -7.648 2.691 13.369 1.00 88.69 191 THR A N 1
ATOM 1565 C CA . THR A 1 191 ? -7.552 2.270 11.963 1.00 88.69 191 THR A CA 1
ATOM 1566 C C . THR A 1 191 ? -6.248 2.743 11.315 1.00 88.69 191 THR A C 1
ATOM 1568 O O . THR A 1 191 ? -5.600 1.971 10.605 1.00 88.69 191 THR A O 1
ATOM 1571 N N . LYS A 1 192 ? -5.779 3.970 11.591 1.00 89.44 192 LYS A N 1
ATOM 1572 C CA . LYS A 1 192 ? -4.477 4.461 11.098 1.00 89.44 192 LYS A CA 1
ATOM 1573 C C . LYS A 1 192 ? -3.295 3.667 11.675 1.00 89.44 192 LYS A C 1
ATOM 1575 O O . LYS A 1 192 ? -2.349 3.367 10.947 1.00 89.44 192 LYS A O 1
ATOM 1580 N N . LYS A 1 193 ? -3.347 3.289 12.957 1.00 89.56 193 LYS A N 1
ATOM 1581 C CA . LYS A 1 193 ? -2.314 2.453 13.596 1.00 89.56 193 LYS A CA 1
ATOM 1582 C C . LYS A 1 193 ? -2.274 1.047 12.989 1.00 89.56 193 LYS A C 1
ATOM 1584 O O . LYS A 1 193 ? -1.196 0.568 12.647 1.00 89.56 193 LYS A O 1
ATOM 1589 N N . GLN A 1 194 ? -3.432 0.410 12.810 1.00 88.31 194 GLN A N 1
ATOM 1590 C CA . GLN A 1 194 ? -3.521 -0.942 12.248 1.00 88.31 194 GLN A CA 1
ATOM 1591 C C . GLN A 1 194 ? -3.146 -0.979 10.761 1.00 88.31 194 GLN A C 1
ATOM 1593 O O . GLN A 1 194 ? -2.381 -1.841 10.330 1.00 88.31 194 GLN A O 1
ATOM 1598 N N . THR A 1 195 ? -3.586 0.008 9.973 1.00 88.25 195 THR A N 1
ATOM 1599 C CA . THR A 1 195 ? -3.207 0.108 8.549 1.00 88.25 195 THR A CA 1
ATOM 1600 C C . THR A 1 195 ? -1.699 0.238 8.368 1.00 88.25 195 THR A C 1
ATOM 1602 O O . THR A 1 195 ? -1.145 -0.426 7.491 1.00 88.25 195 THR A O 1
ATOM 1605 N N . GLY A 1 196 ? -1.025 1.011 9.227 1.00 86.94 196 GLY A N 1
ATOM 1606 C CA . GLY A 1 196 ? 0.432 1.162 9.223 1.00 86.94 196 GLY A CA 1
ATOM 1607 C C . GLY A 1 196 ? 1.211 -0.130 9.499 1.00 86.94 196 GLY A C 1
ATOM 1608 O O . GLY A 1 196 ? 2.325 -0.276 9.002 1.00 86.94 196 GLY A O 1
ATOM 1609 N N . ARG A 1 197 ? 0.625 -1.078 10.242 1.00 88.94 197 ARG A N 1
ATOM 1610 C CA . ARG A 1 197 ? 1.237 -2.379 10.573 1.00 88.94 197 ARG A CA 1
ATOM 1611 C C . ARG A 1 197 ? 1.001 -3.460 9.516 1.00 88.94 197 ARG A C 1
ATOM 1613 O O . ARG A 1 197 ? 1.686 -4.479 9.524 1.00 88.94 197 ARG A O 1
ATOM 1620 N N . SER A 1 198 ? 0.049 -3.260 8.606 1.00 93.06 198 SER A N 1
ATOM 1621 C CA . SER A 1 198 ? -0.298 -4.274 7.606 1.00 93.06 198 SER A CA 1
ATOM 1622 C C . SER A 1 198 ? 0.861 -4.567 6.642 1.00 93.06 198 SER A C 1
ATOM 1624 O O . SER A 1 198 ? 1.529 -3.663 6.129 1.00 93.06 198 SER A O 1
ATOM 1626 N N . LYS A 1 199 ? 1.074 -5.854 6.326 1.00 93.06 199 LYS A N 1
ATOM 1627 C CA . LYS A 1 199 ? 2.136 -6.305 5.403 1.00 93.06 199 LYS A CA 1
ATOM 1628 C C . LYS A 1 199 ? 2.024 -5.636 4.027 1.00 93.06 199 LYS A C 1
ATOM 1630 O O . LYS A 1 199 ? 3.032 -5.259 3.431 1.00 93.06 199 LYS A O 1
ATOM 1635 N N . VAL A 1 200 ? 0.796 -5.445 3.538 1.00 94.12 200 VAL A N 1
ATOM 1636 C CA . VAL A 1 200 ? 0.513 -4.813 2.239 1.00 94.12 200 VAL A CA 1
ATOM 1637 C C . VAL A 1 200 ? 0.913 -3.333 2.242 1.00 94.12 200 VAL A C 1
ATOM 1639 O O . VAL A 1 200 ? 1.521 -2.848 1.284 1.00 94.12 200 VAL A O 1
ATOM 1642 N N . PHE A 1 201 ? 0.626 -2.609 3.325 1.00 94.88 201 PHE A N 1
ATOM 1643 C CA . PHE A 1 201 ? 1.014 -1.206 3.456 1.00 94.88 201 PHE A CA 1
ATOM 1644 C C . PHE A 1 201 ? 2.530 -1.038 3.590 1.00 94.88 201 PHE A C 1
ATOM 1646 O O . PHE A 1 201 ? 3.106 -0.172 2.929 1.00 94.88 201 PHE A O 1
ATOM 1653 N N . LEU A 1 202 ? 3.191 -1.904 4.362 1.00 94.38 202 LEU A N 1
ATOM 1654 C CA . LEU A 1 202 ? 4.652 -1.922 4.477 1.00 94.38 202 LEU A CA 1
ATOM 1655 C C . LEU A 1 202 ? 5.324 -2.196 3.124 1.00 94.38 202 LEU A C 1
ATOM 1657 O O . LEU A 1 202 ? 6.279 -1.509 2.750 1.00 94.38 202 LEU A O 1
ATOM 1661 N N . LEU A 1 203 ? 4.791 -3.143 2.344 1.00 94.50 203 LEU A N 1
ATOM 1662 C CA . LEU A 1 203 ? 5.264 -3.421 0.987 1.00 94.50 203 LEU A CA 1
ATOM 1663 C C . LEU A 1 203 ? 5.135 -2.187 0.082 1.00 94.50 203 LEU A C 1
ATOM 1665 O O . LEU A 1 203 ? 6.090 -1.827 -0.611 1.00 94.50 203 LEU A O 1
ATOM 1669 N N . LYS A 1 204 ? 3.984 -1.504 0.123 1.00 95.12 204 LYS A N 1
ATOM 1670 C CA . LYS A 1 204 ? 3.771 -0.251 -0.613 1.00 95.12 204 LYS A CA 1
ATOM 1671 C C . LYS A 1 204 ? 4.789 0.815 -0.197 1.00 95.12 204 LYS A C 1
ATOM 1673 O O . LYS A 1 204 ? 5.445 1.400 -1.055 1.00 95.12 204 LYS A O 1
ATOM 1678 N N . GLN A 1 205 ? 4.978 1.020 1.106 1.00 95.31 205 GLN A N 1
ATOM 1679 C CA . GLN A 1 205 ? 5.926 2.000 1.635 1.00 95.31 205 GLN A CA 1
ATOM 1680 C C . GLN A 1 205 ? 7.360 1.699 1.182 1.00 95.31 205 GLN A C 1
ATOM 1682 O O . GLN A 1 205 ? 8.094 2.612 0.805 1.00 95.31 205 GLN A O 1
ATOM 1687 N N . ARG A 1 206 ? 7.764 0.423 1.160 1.00 96.25 206 ARG A N 1
ATOM 1688 C CA . ARG A 1 206 ? 9.077 0.002 0.653 1.00 96.25 206 ARG A CA 1
ATOM 1689 C C . ARG A 1 206 ? 9.243 0.329 -0.833 1.00 96.25 206 ARG A C 1
ATOM 1691 O O . ARG A 1 206 ? 10.288 0.858 -1.215 1.00 96.25 206 ARG A O 1
ATOM 1698 N N . LEU A 1 207 ? 8.231 0.054 -1.658 1.00 95.44 207 LEU A N 1
ATOM 1699 C CA . LEU A 1 207 ? 8.253 0.394 -3.086 1.00 95.44 207 LEU A CA 1
ATOM 1700 C C . LEU A 1 207 ? 8.344 1.907 -3.307 1.00 95.44 207 LEU A C 1
ATOM 1702 O O . LEU A 1 207 ? 9.150 2.358 -4.122 1.00 95.44 207 LEU A O 1
ATOM 1706 N N . ASP A 1 208 ? 7.572 2.692 -2.559 1.00 95.88 208 ASP A N 1
ATOM 1707 C CA . ASP A 1 208 ? 7.574 4.151 -2.667 1.00 95.88 208 ASP A CA 1
ATOM 1708 C C . ASP A 1 208 ? 8.915 4.742 -2.205 1.00 95.88 208 ASP A C 1
ATOM 1710 O O . ASP A 1 208 ? 9.488 5.578 -2.901 1.00 95.88 208 ASP A O 1
ATOM 1714 N N . ARG A 1 209 ? 9.514 4.223 -1.122 1.00 96.94 209 ARG A N 1
ATOM 1715 C CA . ARG A 1 209 ? 10.879 4.591 -0.695 1.00 96.94 209 ARG A CA 1
ATOM 1716 C C . ARG A 1 209 ? 11.914 4.319 -1.785 1.00 96.94 209 ARG A C 1
ATOM 1718 O O . ARG A 1 209 ? 12.767 5.164 -2.049 1.00 96.94 209 ARG A O 1
ATOM 1725 N N . GLN A 1 210 ? 11.845 3.163 -2.447 1.00 96.75 210 GLN A N 1
ATOM 1726 C CA . GLN A 1 210 ? 12.760 2.843 -3.546 1.00 96.75 210 GLN A CA 1
ATOM 1727 C C . GLN A 1 210 ? 12.569 3.774 -4.749 1.00 96.75 210 GLN A C 1
ATOM 1729 O O . GLN A 1 210 ? 13.558 4.206 -5.344 1.00 96.75 210 GLN A O 1
ATOM 1734 N N . LYS A 1 211 ? 11.321 4.103 -5.106 1.00 96.44 211 LYS A N 1
ATOM 1735 C CA . LYS A 1 211 ? 11.021 5.072 -6.169 1.00 96.44 211 LYS A CA 1
ATOM 1736 C C . LYS A 1 211 ? 11.557 6.457 -5.815 1.00 96.44 211 LYS A C 1
ATOM 1738 O O . LYS A 1 211 ? 12.289 7.032 -6.614 1.00 96.44 211 LYS A O 1
ATOM 1743 N N . ASN A 1 212 ? 11.291 6.936 -4.603 1.00 96.88 212 ASN A N 1
ATOM 1744 C CA . ASN A 1 212 ? 11.749 8.240 -4.130 1.00 96.88 212 ASN A CA 1
ATOM 1745 C C . ASN A 1 212 ? 13.277 8.320 -4.088 1.00 96.88 212 ASN A C 1
ATOM 1747 O O . ASN A 1 212 ? 13.842 9.298 -4.562 1.00 96.88 212 ASN A O 1
ATOM 1751 N N . LYS A 1 213 ? 13.968 7.259 -3.646 1.00 97.50 213 LYS A N 1
ATOM 1752 C CA . LYS A 1 213 ? 15.439 7.184 -3.692 1.00 97.50 213 LYS A CA 1
ATOM 1753 C C . LYS A 1 213 ? 15.975 7.296 -5.123 1.00 97.50 213 LYS A C 1
ATOM 1755 O O . LYS A 1 213 ? 16.976 7.969 -5.350 1.00 97.50 213 LYS A O 1
ATOM 1760 N N . LYS A 1 214 ? 15.321 6.657 -6.100 1.00 97.06 214 LYS A N 1
ATOM 1761 C CA . LYS A 1 214 ? 15.706 6.761 -7.520 1.00 97.06 214 LYS A CA 1
ATOM 1762 C C . LYS A 1 214 ? 15.449 8.159 -8.082 1.00 97.06 214 LYS A C 1
ATOM 1764 O O . LYS A 1 214 ? 16.300 8.680 -8.797 1.00 97.06 214 LYS A O 1
ATOM 1769 N N . LEU A 1 215 ? 14.309 8.764 -7.749 1.00 97.25 215 LEU A N 1
ATOM 1770 C CA . LEU A 1 215 ? 13.967 10.123 -8.174 1.00 97.25 215 LEU A CA 1
ATOM 1771 C C . LEU A 1 215 ? 14.927 11.154 -7.578 1.00 97.25 215 LEU A C 1
ATOM 1773 O O . LEU A 1 215 ? 15.455 11.973 -8.322 1.00 97.25 215 LEU A O 1
ATOM 1777 N N . ALA A 1 216 ? 15.230 11.052 -6.283 1.00 97.50 216 ALA A N 1
ATOM 1778 C CA . ALA A 1 216 ? 16.189 11.917 -5.604 1.00 97.50 216 ALA A CA 1
ATOM 1779 C C . ALA A 1 216 ? 17.581 11.830 -6.246 1.00 97.50 216 ALA A C 1
ATOM 1781 O O . ALA A 1 216 ? 18.158 12.853 -6.598 1.00 97.50 216 ALA A O 1
ATOM 1782 N N . LYS A 1 217 ? 18.083 10.613 -6.509 1.00 96.94 217 LYS A N 1
ATOM 1783 C CA . LYS A 1 217 ? 19.359 10.418 -7.221 1.00 96.94 217 LYS A CA 1
ATOM 1784 C C . LYS A 1 217 ? 19.350 11.031 -8.623 1.00 96.94 217 LYS A C 1
ATOM 1786 O O . LYS A 1 217 ? 20.325 11.654 -9.028 1.00 96.94 217 LYS A O 1
ATOM 1791 N N . LYS A 1 218 ? 18.251 10.870 -9.368 1.00 97.06 218 LYS A N 1
ATOM 1792 C CA . LYS A 1 218 ? 18.104 11.467 -10.703 1.00 97.06 218 LYS A CA 1
ATOM 1793 C C . LYS A 1 218 ? 18.118 12.996 -10.631 1.00 97.06 218 LYS A C 1
ATOM 1795 O O . LYS A 1 218 ? 18.782 13.619 -11.452 1.00 97.06 218 LYS A O 1
ATOM 1800 N N . ALA A 1 219 ? 17.422 13.582 -9.658 1.00 97.12 219 ALA A N 1
ATOM 1801 C CA . ALA A 1 219 ? 17.386 15.025 -9.448 1.00 97.12 219 ALA A CA 1
ATOM 1802 C C . ALA A 1 219 ? 18.770 15.577 -9.075 1.00 97.12 219 ALA A C 1
ATOM 1804 O O . ALA A 1 219 ? 19.223 16.534 -9.695 1.00 97.12 219 ALA A O 1
ATOM 1805 N N . GLN A 1 220 ? 19.481 14.922 -8.152 1.00 96.50 220 GLN A N 1
ATOM 1806 C CA . GLN A 1 220 ? 20.856 15.287 -7.793 1.00 96.50 220 GLN A CA 1
ATOM 1807 C C . GLN A 1 220 ? 21.791 15.242 -9.006 1.00 96.50 220 GLN A C 1
ATOM 1809 O O . GLN A 1 220 ? 22.496 16.209 -9.279 1.00 96.50 220 GLN A O 1
ATOM 1814 N N . PHE A 1 221 ? 21.738 14.166 -9.796 1.00 97.06 221 PHE A N 1
ATOM 1815 C CA . PHE A 1 221 ? 22.547 14.050 -11.009 1.00 97.06 221 PHE A CA 1
ATOM 1816 C C . PHE A 1 221 ? 22.224 15.144 -12.040 1.00 97.06 221 PHE A C 1
ATOM 1818 O O . PHE A 1 221 ? 23.119 15.688 -12.687 1.00 97.06 221 PHE A O 1
ATOM 1825 N N . GLN A 1 222 ? 20.945 15.494 -12.201 1.00 95.75 222 GLN A N 1
ATOM 1826 C CA . GLN A 1 222 ? 20.534 16.584 -13.088 1.00 95.75 222 GLN A CA 1
ATOM 1827 C C . GLN A 1 222 ? 21.055 17.943 -12.608 1.00 95.75 222 GLN A C 1
ATOM 1829 O O . GLN A 1 222 ? 21.569 18.707 -13.427 1.00 95.75 222 GLN A O 1
ATOM 1834 N N . GLN A 1 223 ? 20.977 18.222 -11.304 1.00 95.19 223 GLN A N 1
ATOM 1835 C CA . GLN A 1 223 ? 21.525 19.439 -10.701 1.00 95.19 223 GLN A CA 1
ATOM 1836 C C . GLN A 1 223 ? 23.045 19.512 -10.884 1.00 95.19 223 GLN A C 1
ATOM 1838 O O . GLN A 1 223 ? 23.561 20.518 -11.367 1.00 95.19 223 GLN A O 1
ATOM 1843 N N . GLU A 1 224 ? 23.765 18.428 -10.597 1.00 95.19 224 GLU A N 1
ATOM 1844 C CA . GLU A 1 224 ? 25.218 18.361 -10.765 1.00 95.19 224 GLU A CA 1
ATOM 1845 C C . GLU A 1 224 ? 25.630 18.591 -12.227 1.00 95.19 224 GLU A C 1
ATOM 1847 O O . GLU A 1 224 ? 26.528 19.388 -12.517 1.00 95.19 224 GLU A O 1
ATOM 1852 N N . ARG A 1 225 ? 24.936 17.947 -13.175 1.00 95.12 225 ARG A N 1
ATOM 1853 C CA . ARG A 1 225 ? 25.171 18.145 -14.610 1.00 95.12 225 ARG A CA 1
ATOM 1854 C C . ARG A 1 225 ? 24.904 19.592 -15.027 1.00 95.12 225 ARG A C 1
ATOM 1856 O O . ARG A 1 225 ? 25.683 20.148 -15.801 1.00 95.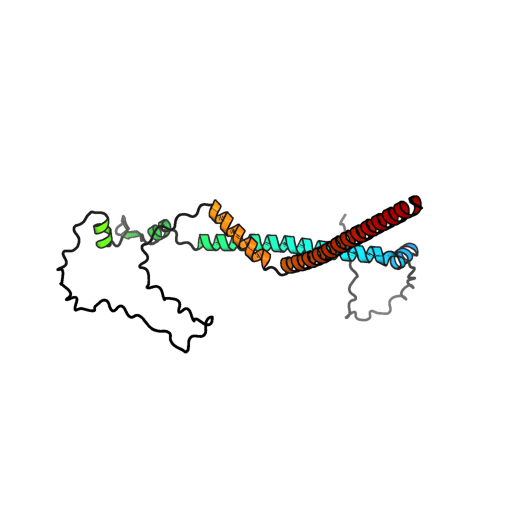12 225 ARG A O 1
ATOM 1863 N N . ALA A 1 226 ? 23.842 20.215 -14.517 1.00 95.06 226 ALA A N 1
ATOM 1864 C CA . ALA A 1 226 ? 23.537 21.617 -14.787 1.00 95.06 226 ALA A CA 1
ATOM 1865 C C . ALA A 1 226 ? 24.642 22.550 -14.260 1.00 95.06 226 ALA A C 1
ATOM 1867 O O . ALA A 1 226 ? 25.104 23.419 -15.000 1.00 95.06 226 ALA A O 1
ATOM 1868 N N . ILE A 1 227 ? 25.137 22.314 -13.040 1.00 93.25 227 ILE A N 1
ATOM 1869 C CA . ILE A 1 227 ? 26.240 23.076 -12.436 1.00 93.25 227 ILE A CA 1
ATOM 1870 C C . ILE A 1 227 ? 27.528 22.920 -13.257 1.00 93.25 227 ILE A C 1
ATOM 1872 O O . ILE A 1 227 ? 28.177 23.918 -13.574 1.00 93.25 227 ILE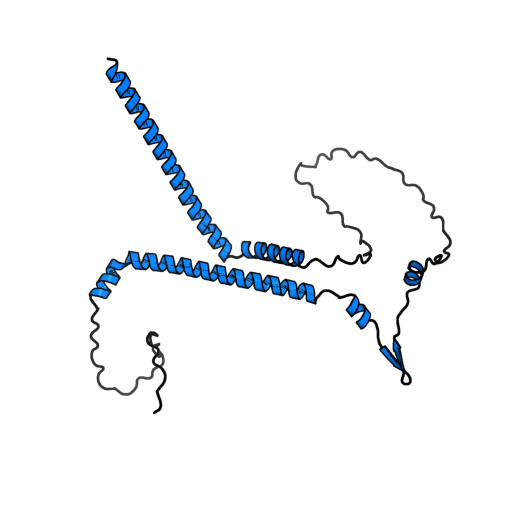 A O 1
ATOM 1876 N N . LYS A 1 228 ? 27.896 21.692 -13.654 1.00 92.19 228 LYS A N 1
ATOM 1877 C CA . LYS A 1 228 ? 29.075 21.438 -14.506 1.00 92.19 228 LYS A CA 1
ATOM 1878 C C . LYS A 1 228 ? 28.967 22.167 -15.847 1.00 92.19 228 LYS A C 1
ATOM 1880 O O . LYS A 1 228 ? 29.910 22.842 -16.260 1.00 92.19 228 LYS A O 1
ATOM 1885 N N . ASN A 1 229 ? 27.799 22.104 -16.484 1.00 90.94 229 ASN A N 1
ATOM 1886 C CA . ASN A 1 229 ? 27.538 22.806 -17.739 1.00 90.94 229 ASN A CA 1
ATOM 1887 C C . ASN A 1 229 ? 27.611 24.335 -17.575 1.00 90.94 229 ASN A C 1
ATOM 1889 O O . ASN A 1 229 ? 28.168 25.016 -18.437 1.00 90.94 229 ASN A O 1
ATOM 1893 N N . ALA A 1 230 ? 27.086 24.887 -16.477 1.00 91.00 230 ALA A N 1
ATOM 1894 C CA . ALA A 1 230 ? 27.157 26.317 -16.180 1.00 91.00 230 ALA A CA 1
ATOM 1895 C C . ALA A 1 230 ? 28.606 26.784 -15.950 1.00 91.00 230 ALA A C 1
ATOM 1897 O O . ALA A 1 230 ? 29.038 27.767 -16.557 1.00 91.00 230 ALA A O 1
ATOM 1898 N N . LYS A 1 231 ? 29.393 26.033 -15.164 1.00 88.69 231 LYS A N 1
ATOM 1899 C CA . LYS A 1 231 ? 30.828 26.294 -14.948 1.00 88.69 231 LYS A CA 1
ATOM 1900 C C . LYS A 1 231 ? 31.627 26.222 -16.254 1.00 88.69 231 LYS A C 1
ATOM 1902 O O . LYS A 1 231 ? 32.455 27.094 -16.510 1.00 88.69 231 LYS A O 1
ATOM 1907 N N . GLY A 1 232 ? 31.355 25.237 -17.115 1.00 87.94 232 GLY A N 1
ATOM 1908 C CA . GLY A 1 232 ? 31.984 25.124 -18.438 1.00 87.94 232 GLY A CA 1
ATOM 1909 C C . GLY A 1 232 ? 31.684 26.323 -19.347 1.00 87.94 232 GLY A C 1
ATOM 1910 O O . GLY A 1 232 ? 32.591 26.879 -19.968 1.00 87.94 232 GLY A O 1
ATOM 1911 N N . LYS A 1 233 ? 30.428 26.792 -19.364 1.00 83.00 233 LYS A N 1
ATOM 1912 C CA . LYS A 1 233 ? 30.034 28.018 -20.082 1.00 83.00 233 LYS A CA 1
ATOM 1913 C C . LYS A 1 233 ? 30.749 29.259 -19.535 1.00 83.00 233 LYS A C 1
ATOM 1915 O O . LYS A 1 233 ? 31.213 30.075 -20.330 1.00 83.00 233 LYS A O 1
ATOM 1920 N N . ALA A 1 234 ? 30.873 29.395 -18.213 1.00 80.75 234 ALA A N 1
ATOM 1921 C CA . ALA A 1 234 ? 31.587 30.508 -17.582 1.00 80.75 234 ALA A CA 1
ATOM 1922 C C . ALA A 1 234 ? 33.084 30.515 -17.943 1.00 80.75 234 ALA A C 1
ATOM 1924 O O . ALA A 1 234 ? 33.600 31.546 -18.371 1.00 80.75 234 ALA A O 1
ATOM 1925 N N . LYS A 1 235 ? 33.758 29.355 -17.887 1.00 81.88 235 LYS A N 1
ATOM 1926 C CA . LYS A 1 235 ? 35.161 29.217 -18.324 1.00 81.88 235 LYS A CA 1
ATOM 1927 C C . LYS A 1 235 ? 35.346 29.593 -19.797 1.00 81.88 235 LYS A C 1
ATOM 1929 O O . LYS A 1 235 ? 36.262 30.341 -20.125 1.00 81.88 235 LYS A O 1
ATOM 1934 N N . LYS A 1 236 ? 34.447 29.148 -20.686 1.00 80.75 236 LYS A N 1
ATOM 1935 C CA . LYS A 1 236 ? 34.494 29.504 -22.116 1.00 80.75 236 LYS A CA 1
ATOM 1936 C C . LYS A 1 236 ? 34.316 31.010 -22.345 1.00 80.75 236 LYS A C 1
ATOM 1938 O O . LYS A 1 236 ? 35.000 31.579 -23.190 1.00 80.75 236 LYS A O 1
ATOM 1943 N N . LYS A 1 237 ? 33.429 31.666 -21.585 1.00 81.06 237 LYS A N 1
ATOM 1944 C CA . LYS A 1 237 ? 33.258 33.130 -21.628 1.00 81.06 237 LYS A CA 1
ATOM 1945 C C . LYS A 1 237 ? 34.516 33.868 -21.159 1.00 81.06 237 LYS A C 1
ATOM 1947 O O . LYS A 1 237 ? 34.903 34.833 -21.807 1.00 81.06 237 LYS A O 1
ATOM 1952 N N . LEU A 1 238 ? 35.160 33.401 -20.086 1.00 81.56 238 LEU A N 1
ATOM 1953 C CA . LEU A 1 238 ? 36.399 33.993 -19.572 1.00 81.56 238 LEU A CA 1
ATOM 1954 C C . LEU A 1 238 ? 37.541 33.888 -20.593 1.00 81.56 238 LEU A C 1
ATOM 1956 O O . LEU A 1 238 ? 38.151 34.898 -20.927 1.00 81.56 238 LEU A O 1
ATOM 1960 N N . MET A 1 239 ? 37.754 32.699 -21.168 1.00 81.50 239 MET A N 1
ATOM 1961 C CA . MET A 1 239 ? 38.757 32.495 -22.222 1.00 81.50 239 MET A CA 1
ATOM 1962 C C . MET A 1 239 ? 38.512 33.404 -23.435 1.00 81.50 239 MET A C 1
ATOM 1964 O O . MET A 1 239 ? 39.441 34.035 -23.927 1.00 81.50 239 MET A O 1
ATOM 1968 N N . LYS A 1 240 ? 37.251 33.548 -23.870 1.00 82.62 240 LYS A N 1
ATOM 1969 C CA . LYS A 1 240 ? 36.876 34.413 -25.003 1.00 82.62 240 LYS A CA 1
ATOM 1970 C C . LYS A 1 240 ? 37.020 35.914 -24.703 1.00 82.62 240 LYS A C 1
ATOM 1972 O O . LYS A 1 240 ? 37.163 36.709 -25.625 1.00 82.62 240 LYS A O 1
ATOM 1977 N N . LYS A 1 241 ? 36.946 36.319 -23.429 1.00 80.69 241 LYS A N 1
ATOM 1978 C CA . LYS A 1 241 ? 37.194 37.705 -22.993 1.00 80.69 241 LYS A CA 1
ATOM 1979 C C . LYS A 1 241 ? 38.693 38.006 -22.967 1.00 80.69 241 LYS A C 1
ATOM 1981 O O . LYS A 1 241 ? 39.099 39.072 -23.413 1.00 80.69 241 LYS A O 1
ATOM 1986 N N . ASN A 1 242 ? 39.501 37.052 -22.509 1.00 76.69 242 ASN A N 1
ATOM 1987 C CA . ASN A 1 242 ? 40.957 37.183 -22.478 1.00 76.69 242 ASN A CA 1
ATOM 1988 C C . ASN A 1 242 ? 41.566 37.166 -23.889 1.00 76.69 242 ASN A C 1
ATOM 1990 O O . ASN A 1 242 ? 42.496 37.918 -24.149 1.00 76.69 242 ASN A O 1
ATOM 1994 N N . SER A 1 243 ? 41.001 36.391 -24.821 1.00 74.88 243 SER A N 1
ATOM 1995 C CA . SER A 1 243 ? 41.453 36.356 -26.221 1.00 74.88 243 SER A CA 1
ATOM 1996 C C . SER A 1 243 ? 41.089 37.598 -27.044 1.00 74.88 243 SER A C 1
ATOM 1998 O O . SER A 1 243 ? 41.538 37.706 -28.172 1.00 74.88 243 SER A O 1
ATOM 2000 N N . LYS A 1 244 ? 40.225 38.486 -26.533 1.00 73.00 244 LYS A N 1
ATOM 2001 C CA . LYS A 1 244 ? 39.849 39.761 -27.176 1.00 73.00 244 LYS A CA 1
ATOM 2002 C C . LYS A 1 244 ? 40.610 40.970 -26.612 1.00 73.00 244 LYS A C 1
ATOM 2004 O O . LYS A 1 244 ? 40.376 42.085 -27.055 1.00 73.00 244 LYS A O 1
ATOM 2009 N N . LYS A 1 245 ? 41.421 40.759 -25.569 1.00 64.81 245 LYS A N 1
ATOM 2010 C CA . LYS A 1 245 ? 42.230 41.791 -24.898 1.00 64.81 245 LYS A CA 1
ATOM 2011 C C . LYS A 1 245 ? 43.709 41.767 -25.314 1.00 64.81 245 LYS A C 1
ATOM 2013 O O . LYS A 1 245 ? 44.460 42.613 -24.845 1.00 64.81 245 LYS A O 1
ATOM 2018 N N . LYS A 1 246 ? 44.109 40.790 -26.128 1.00 50.84 246 LYS A N 1
ATOM 2019 C CA . LYS A 1 246 ? 45.354 40.784 -26.902 1.00 50.84 246 LYS A CA 1
ATOM 2020 C C . LYS A 1 246 ? 45.000 41.139 -28.336 1.00 50.84 246 LYS A C 1
ATOM 2022 O O . LYS A 1 246 ? 45.861 41.753 -28.986 1.00 50.84 246 LYS A O 1
#

Secondary structure (DSSP, 8-state):
-PPPP---TTPPPPP-TT----S--S-PPP------HHHHHHHHHTHHHHHHHHHHHHHHHHHHHHHHHHHHHHHHHHHHHHHHHHTS--HHHHHHHH--EEEETTEEEE-----HHHHHHHTT--------------------------TT--TT-----------------------HHHHHHHHHHHHHHHHHH-HHHHHHHHHHHHHHHHHHHHHHHHHHHHHHHHHHHHHHHHHHHHTT--

Organism: Aphidius gifuensis (NCBI:txid684658)